Protein AF-A0A2V2VLR6-F1 (afdb_monomer_lite)

Structure (mmCIF, N/CA/C/O backbone):
data_AF-A0A2V2VLR6-F1
#
_entry.id   AF-A0A2V2VLR6-F1
#
loop_
_atom_site.group_PDB
_atom_site.id
_atom_site.type_symbol
_atom_site.label_atom_id
_atom_site.label_alt_id
_atom_site.label_comp_id
_atom_site.label_asym_id
_atom_site.label_entity_id
_atom_site.label_seq_id
_atom_site.pdbx_PDB_ins_code
_atom_site.Cartn_x
_atom_site.Cartn_y
_atom_site.Cartn_z
_atom_site.occupancy
_atom_site.B_iso_or_equiv
_atom_site.auth_seq_id
_atom_site.auth_comp_id
_atom_site.auth_asym_id
_atom_site.auth_atom_id
_atom_site.pdbx_PDB_model_num
ATOM 1 N N . MET A 1 1 ? 25.496 27.650 4.490 1.00 34.59 1 MET A N 1
ATOM 2 C CA . MET A 1 1 ? 25.197 27.179 3.120 1.00 34.59 1 MET A CA 1
ATOM 3 C C . MET A 1 1 ? 23.784 26.604 3.130 1.00 34.59 1 MET A C 1
ATOM 5 O O . MET A 1 1 ? 23.579 25.501 3.621 1.00 34.59 1 MET A O 1
ATOM 9 N N . PHE A 1 2 ? 22.798 27.412 2.736 1.00 25.58 2 PHE A N 1
ATOM 10 C CA . PHE A 1 2 ? 21.379 27.045 2.751 1.00 25.58 2 PHE A CA 1
ATOM 11 C C . PHE A 1 2 ? 21.096 26.052 1.616 1.00 25.58 2 PHE A C 1
ATOM 13 O O . PHE A 1 2 ? 21.298 26.373 0.448 1.00 25.58 2 PHE A O 1
ATOM 20 N N . LYS A 1 3 ? 20.668 24.831 1.959 1.00 31.78 3 LYS A N 1
ATOM 21 C CA . LYS A 1 3 ? 20.167 23.852 0.987 1.00 31.78 3 LYS A CA 1
ATOM 22 C C . LYS A 1 3 ? 18.714 24.191 0.677 1.00 31.78 3 LYS A C 1
ATOM 24 O O . LYS A 1 3 ? 17.838 23.946 1.502 1.00 31.78 3 LYS A O 1
ATOM 29 N N . PHE A 1 4 ? 18.479 24.752 -0.503 1.00 29.34 4 PHE A N 1
ATOM 30 C CA . PHE A 1 4 ? 17.148 24.850 -1.086 1.00 29.34 4 PHE A CA 1
ATOM 31 C C . PHE A 1 4 ? 16.647 23.431 -1.381 1.00 29.34 4 PHE A C 1
ATOM 33 O O . PHE A 1 4 ? 17.094 22.790 -2.327 1.00 29.34 4 PHE A O 1
ATOM 40 N N . TYR A 1 5 ? 15.746 22.917 -0.545 1.00 41.84 5 TYR A N 1
ATOM 41 C CA . TYR A 1 5 ? 14.914 21.770 -0.899 1.00 41.84 5 TYR A CA 1
ATOM 42 C C . TYR A 1 5 ? 13.759 22.311 -1.733 1.00 41.84 5 TYR A C 1
ATOM 44 O O . TYR A 1 5 ? 12.678 22.579 -1.212 1.00 41.84 5 TYR A O 1
ATOM 52 N N . MET A 1 6 ? 14.019 22.566 -3.014 1.00 42.88 6 MET A N 1
ATOM 53 C CA . MET A 1 6 ? 12.936 22.878 -3.928 1.00 42.88 6 MET A CA 1
ATOM 54 C C . MET A 1 6 ? 12.054 21.642 -4.082 1.00 42.88 6 MET A C 1
ATOM 56 O O . MET A 1 6 ? 12.530 20.535 -4.331 1.00 42.88 6 MET A O 1
ATOM 60 N N . VAL A 1 7 ? 10.754 21.852 -3.886 1.00 48.16 7 VAL A N 1
ATOM 61 C CA . VAL A 1 7 ? 9.697 20.989 -4.403 1.00 48.16 7 VAL A CA 1
ATOM 62 C C . VAL A 1 7 ? 9.824 21.067 -5.919 1.00 48.16 7 VAL A C 1
ATOM 64 O O . VAL A 1 7 ? 9.238 21.935 -6.556 1.00 48.16 7 VAL A O 1
ATOM 67 N N . GLU A 1 8 ? 10.701 20.249 -6.488 1.00 49.75 8 GLU A N 1
ATOM 68 C CA . GLU A 1 8 ? 10.819 20.165 -7.932 1.00 49.75 8 GLU A CA 1
ATOM 69 C C . GLU A 1 8 ? 9.618 19.366 -8.425 1.00 49.75 8 GLU A C 1
ATOM 71 O O . GLU A 1 8 ? 9.512 18.152 -8.225 1.00 49.75 8 GLU A O 1
ATOM 76 N N . ASP A 1 9 ? 8.667 20.092 -9.000 1.00 52.16 9 ASP A N 1
ATOM 77 C CA . ASP A 1 9 ? 7.636 19.515 -9.840 1.00 52.16 9 ASP A CA 1
ATOM 78 C C . ASP A 1 9 ? 8.295 18.637 -10.926 1.00 52.16 9 ASP A C 1
ATOM 80 O O . ASP A 1 9 ? 9.388 18.901 -11.433 1.00 52.16 9 ASP A O 1
ATOM 84 N N . GLU A 1 10 ? 7.629 17.536 -11.242 1.00 50.06 10 GLU A N 1
ATOM 85 C CA . GLU A 1 10 ? 8.088 16.509 -12.167 1.00 50.06 10 GLU A CA 1
ATOM 86 C C . GLU A 1 10 ? 8.334 17.057 -13.581 1.00 50.06 10 GLU A C 1
ATOM 88 O O . GLU A 1 10 ? 9.278 16.624 -14.249 1.00 50.06 10 GLU A O 1
ATOM 93 N N . ALA A 1 11 ? 7.543 18.044 -14.016 1.00 53.94 11 ALA A N 1
ATOM 94 C CA . ALA A 1 11 ? 7.763 18.737 -15.283 1.00 53.94 11 ALA A CA 1
ATOM 95 C C . ALA A 1 11 ? 9.003 19.646 -15.224 1.00 53.94 11 ALA A C 1
ATOM 97 O O . ALA A 1 11 ? 9.797 19.680 -16.167 1.00 53.94 11 ALA A O 1
ATOM 98 N N . SER A 1 12 ? 9.229 20.308 -14.089 1.00 53.47 12 SER A N 1
ATOM 99 C CA . SER A 1 12 ? 10.412 21.141 -13.848 1.00 53.47 12 SER A CA 1
ATOM 100 C C . SER A 1 12 ? 11.715 20.333 -13.910 1.00 53.4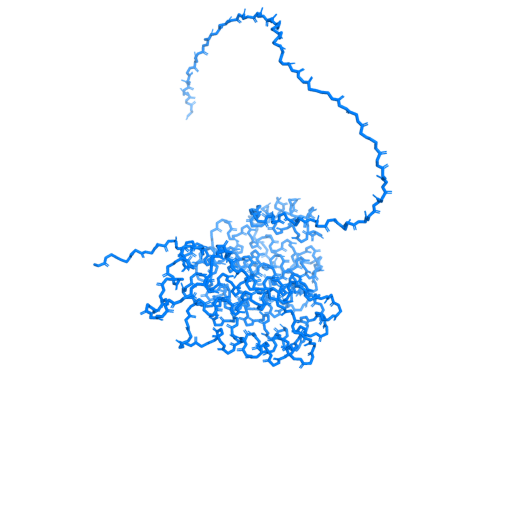7 12 SER A C 1
ATOM 102 O O . SER A 1 12 ? 12.659 20.760 -14.575 1.00 53.47 12 SER A O 1
ATOM 104 N N . LEU A 1 13 ? 11.754 19.126 -13.334 1.00 55.50 13 LEU A N 1
ATOM 105 C CA . LEU A 1 13 ? 12.898 18.207 -13.452 1.00 55.50 13 LEU A CA 1
ATOM 106 C C . LEU A 1 13 ? 13.188 17.803 -14.905 1.00 55.50 13 LEU A C 1
ATOM 108 O O . LEU A 1 13 ? 14.340 17.819 -15.337 1.00 55.50 13 LEU A O 1
ATOM 112 N N . LEU A 1 14 ? 12.153 17.472 -15.679 1.00 56.44 14 LEU A N 1
ATOM 113 C CA . LEU A 1 14 ? 12.315 17.129 -17.096 1.00 56.44 14 LEU A CA 1
ATOM 114 C C . LEU A 1 14 ? 12.812 18.325 -17.920 1.00 56.44 14 LEU A C 1
ATOM 116 O O . LEU A 1 14 ? 13.658 18.149 -18.795 1.00 56.44 14 LEU A O 1
ATOM 120 N N . SER A 1 15 ? 12.358 19.540 -17.604 1.00 56.84 15 SER A N 1
ATOM 121 C CA . SER A 1 15 ? 12.825 20.762 -18.270 1.00 56.84 15 SER A CA 1
ATOM 122 C C . SER A 1 15 ? 14.296 21.093 -17.966 1.00 56.84 15 SER A C 1
ATOM 124 O O . SER A 1 15 ? 15.018 21.559 -18.846 1.00 56.84 15 SER A O 1
ATOM 126 N N . LEU A 1 16 ? 14.762 20.796 -16.746 1.00 51.12 16 LEU A N 1
ATOM 127 C CA . LEU A 1 16 ? 16.125 21.076 -16.280 1.00 51.12 16 LEU A CA 1
ATOM 128 C C . LEU A 1 16 ? 17.170 20.143 -16.902 1.00 51.12 16 LEU A C 1
ATOM 130 O O . LEU A 1 16 ? 18.275 20.578 -17.221 1.00 51.12 16 LEU A O 1
ATOM 134 N N . PHE A 1 17 ? 16.819 18.873 -17.115 1.00 58.84 17 PHE A N 1
ATOM 135 C CA . PHE A 1 17 ? 17.712 17.881 -17.724 1.00 58.84 17 PHE A CA 1
ATOM 136 C C . PHE A 1 17 ? 17.525 17.730 -19.243 1.00 58.84 17 PHE A C 1
ATOM 138 O O . PHE A 1 17 ? 18.400 17.189 -19.913 1.00 58.84 17 PHE A O 1
ATOM 145 N N . GLY A 1 18 ? 16.438 18.262 -19.811 1.00 48.56 18 GLY A N 1
ATOM 146 C CA . GLY A 1 18 ? 16.141 18.212 -21.247 1.00 48.56 18 GLY A CA 1
ATOM 147 C C . GLY A 1 18 ? 16.959 19.159 -22.137 1.00 48.56 18 GLY A C 1
ATOM 148 O O . GLY A 1 18 ? 16.734 19.181 -23.344 1.00 48.56 18 GLY A O 1
ATOM 149 N N . ARG A 1 19 ? 17.899 19.947 -21.590 1.00 45.88 19 ARG A N 1
ATOM 150 C CA . ARG A 1 19 ? 18.651 20.970 -22.353 1.00 45.88 19 ARG A CA 1
ATOM 151 C C . ARG A 1 19 ? 20.172 20.784 -22.392 1.00 45.88 19 ARG A C 1
ATOM 153 O O . ARG A 1 19 ? 20.897 21.728 -22.684 1.00 45.88 19 ARG A O 1
ATOM 160 N N . GLY A 1 20 ? 20.655 19.572 -22.123 1.00 40.50 20 GLY A N 1
ATOM 161 C CA . GLY A 1 20 ? 22.081 19.227 -22.137 1.00 40.50 20 GLY A CA 1
ATOM 162 C C . GLY A 1 20 ? 22.534 18.393 -23.338 1.00 40.50 20 GLY A C 1
ATOM 163 O O . GLY A 1 20 ? 23.454 17.597 -23.186 1.00 40.50 20 GLY A O 1
ATOM 164 N N . ALA A 1 21 ? 21.893 18.507 -24.506 1.00 39.72 21 ALA A N 1
ATOM 165 C CA . ALA A 1 21 ? 22.396 17.880 -25.728 1.00 39.72 21 ALA A CA 1
ATOM 166 C C . ALA A 1 21 ? 23.331 18.857 -26.455 1.00 39.72 21 ALA A C 1
ATOM 168 O O . ALA A 1 21 ? 22.891 19.851 -27.024 1.00 39.72 21 ALA A O 1
ATOM 169 N N . SER A 1 22 ? 24.625 18.551 -26.354 1.00 34.50 22 SER A N 1
ATOM 170 C CA . SER A 1 22 ? 25.766 19.075 -27.107 1.00 34.50 22 SER A CA 1
ATOM 171 C C . SER A 1 22 ? 25.408 19.827 -28.398 1.00 34.50 22 SER A C 1
ATOM 173 O O . SER A 1 22 ? 24.946 19.230 -29.370 1.00 34.50 22 SER A O 1
ATOM 175 N N . GLU A 1 23 ? 25.721 21.124 -28.438 1.00 36.47 23 GLU A N 1
ATOM 176 C CA . GLU A 1 23 ? 25.833 21.889 -29.679 1.00 36.47 23 GLU A CA 1
ATOM 177 C C . GLU A 1 23 ? 26.986 21.327 -30.521 1.00 36.47 23 GLU A C 1
ATOM 179 O O . GLU A 1 23 ? 28.148 21.667 -30.318 1.00 36.47 23 GLU A O 1
ATOM 184 N N . ALA A 1 24 ? 26.672 20.457 -31.476 1.00 35.44 24 ALA A N 1
ATOM 185 C CA . ALA A 1 24 ? 27.429 20.339 -32.716 1.00 35.44 24 ALA A CA 1
ATOM 186 C C . ALA A 1 24 ? 26.582 19.628 -33.776 1.00 35.44 24 ALA A C 1
ATOM 188 O O . ALA A 1 24 ? 26.104 18.520 -33.565 1.00 35.44 24 ALA A O 1
ATOM 189 N N . SER A 1 25 ? 26.492 20.267 -34.944 1.00 31.25 25 SER A N 1
ATOM 190 C CA . SER A 1 25 ? 25.870 19.796 -36.187 1.00 31.25 25 SER A CA 1
ATOM 191 C C . SER A 1 25 ? 24.352 19.986 -36.325 1.00 31.25 25 SER A C 1
ATOM 193 O O . SER A 1 25 ? 23.561 19.046 -36.289 1.00 31.25 25 SER A O 1
ATOM 195 N N . LEU A 1 26 ? 23.980 21.235 -36.637 1.00 38.47 26 LEU A N 1
ATOM 196 C CA . LEU A 1 26 ? 22.767 21.585 -37.378 1.00 38.47 26 LEU A CA 1
ATOM 197 C C . LEU A 1 26 ? 22.616 20.730 -38.650 1.00 38.47 26 LEU A C 1
ATOM 199 O O . LEU A 1 26 ? 23.541 20.697 -39.463 1.00 38.47 26 LEU A O 1
ATOM 203 N N . ARG A 1 27 ? 21.402 20.216 -38.899 1.00 33.06 27 ARG A N 1
ATOM 204 C CA . ARG A 1 27 ? 20.614 20.543 -40.108 1.00 33.06 27 ARG A CA 1
ATOM 205 C C . ARG A 1 27 ? 19.186 19.968 -40.061 1.00 33.06 27 ARG A C 1
ATOM 207 O O . ARG A 1 27 ? 18.991 18.763 -40.088 1.00 33.06 27 ARG A O 1
ATOM 214 N N . THR A 1 28 ? 18.229 20.905 -40.049 1.00 32.50 28 THR A N 1
ATOM 215 C CA . THR A 1 28 ? 16.877 20.874 -40.655 1.00 32.50 28 THR A CA 1
ATOM 216 C C . THR A 1 28 ? 15.926 19.715 -40.334 1.00 32.50 28 THR A C 1
ATOM 218 O O . THR A 1 28 ? 16.010 18.661 -40.948 1.00 32.50 28 THR A O 1
ATOM 221 N N . SER A 1 29 ? 14.892 19.983 -39.529 1.00 29.30 29 SER A N 1
ATOM 222 C CA . SER A 1 29 ? 13.519 20.169 -40.038 1.00 29.30 29 SER A CA 1
ATOM 223 C C . SER A 1 29 ? 12.580 20.579 -38.900 1.00 29.30 29 SER A C 1
ATOM 225 O O . SER A 1 29 ? 12.682 20.094 -37.779 1.00 29.30 29 SER A O 1
ATOM 227 N N . GLU A 1 30 ? 11.691 21.507 -39.225 1.00 32.66 30 GLU A N 1
ATOM 228 C CA . GLU A 1 30 ? 10.663 22.117 -38.390 1.00 32.66 30 GLU A CA 1
ATOM 229 C C . GLU A 1 30 ? 9.679 21.094 -37.805 1.00 32.66 30 GLU A C 1
ATOM 231 O O . GLU A 1 30 ? 9.339 20.104 -38.452 1.00 32.66 30 GLU A O 1
ATOM 236 N N . GLY A 1 31 ? 9.170 21.382 -36.604 1.00 28.05 31 GLY A N 1
ATOM 237 C CA . GLY A 1 31 ? 8.037 20.667 -36.018 1.00 28.05 31 GLY A CA 1
ATOM 238 C C . GLY A 1 31 ? 8.207 20.421 -34.527 1.00 28.05 31 GLY A C 1
ATOM 239 O O . GLY A 1 31 ? 8.669 19.364 -34.110 1.00 28.05 31 GLY A O 1
ATOM 240 N N . GLY A 1 32 ? 7.809 21.399 -33.710 1.00 35.12 32 GLY A N 1
ATOM 241 C CA . GLY A 1 32 ? 7.637 21.206 -32.276 1.00 35.12 32 GLY A CA 1
ATOM 242 C C . GLY A 1 32 ? 6.559 20.160 -32.008 1.00 35.12 32 GLY A C 1
ATOM 243 O O . GLY A 1 32 ? 5.371 20.452 -32.077 1.00 35.12 32 GLY A O 1
ATOM 244 N N . ILE A 1 33 ? 6.988 18.945 -31.686 1.00 31.06 33 ILE A N 1
ATOM 245 C CA . ILE A 1 33 ? 6.168 17.916 -31.060 1.00 31.06 33 ILE A CA 1
ATOM 246 C C . ILE A 1 33 ? 7.037 17.372 -29.934 1.00 31.06 33 ILE A C 1
ATOM 248 O O . ILE A 1 33 ? 8.078 16.765 -30.181 1.00 31.06 33 ILE A O 1
ATOM 252 N N . SER A 1 34 ? 6.645 17.637 -28.688 1.00 34.75 34 SER A N 1
ATOM 253 C CA . SER A 1 34 ? 7.169 16.903 -27.539 1.00 34.75 34 SER A CA 1
ATOM 254 C C . SER A 1 34 ? 6.822 15.436 -27.768 1.00 34.75 34 SER A C 1
ATOM 256 O O . SER A 1 34 ? 5.693 15.021 -27.516 1.00 34.75 34 SER A O 1
ATOM 258 N N . ALA A 1 35 ? 7.759 14.677 -28.329 1.00 38.91 35 ALA A N 1
ATOM 259 C CA . ALA A 1 35 ? 7.603 13.260 -28.570 1.00 38.91 35 ALA A CA 1
ATOM 260 C C . ALA A 1 35 ? 7.538 12.547 -27.214 1.00 38.91 35 ALA A C 1
ATOM 262 O O . ALA A 1 35 ? 8.553 12.135 -26.654 1.00 38.91 35 ALA A O 1
ATOM 263 N N . GLU A 1 36 ? 6.330 12.365 -26.682 1.00 42.72 36 GLU A N 1
ATOM 264 C CA . GLU A 1 36 ? 6.049 11.124 -25.977 1.00 42.72 36 GLU A CA 1
ATOM 265 C C . GLU A 1 36 ? 6.342 10.008 -26.974 1.00 42.72 36 GLU A C 1
ATOM 267 O O . GLU A 1 36 ? 5.528 9.709 -27.844 1.00 42.72 36 GLU A O 1
ATOM 272 N N . ALA A 1 37 ? 7.553 9.450 -26.900 1.00 50.34 37 ALA A N 1
ATOM 273 C CA . ALA A 1 37 ? 7.899 8.242 -27.621 1.00 50.34 37 ALA A CA 1
ATOM 274 C C . ALA A 1 37 ? 6.750 7.250 -27.415 1.00 50.34 37 ALA A C 1
ATOM 276 O O . ALA A 1 37 ? 6.368 6.971 -26.273 1.00 50.34 37 ALA A O 1
ATOM 277 N N . THR A 1 38 ? 6.153 6.791 -28.510 1.00 58.88 38 THR A N 1
ATOM 278 C CA . THR A 1 38 ? 5.075 5.809 -28.503 1.00 58.88 38 THR A CA 1
ATOM 279 C C . THR A 1 38 ? 5.590 4.551 -27.813 1.00 58.88 38 THR A C 1
ATOM 281 O O . THR A 1 38 ? 6.321 3.746 -28.388 1.00 58.88 38 THR A O 1
ATOM 284 N N . VAL A 1 39 ? 5.268 4.413 -26.524 1.00 78.62 39 VAL A N 1
ATOM 285 C CA . VAL A 1 39 ? 5.685 3.266 -25.719 1.00 78.62 39 VAL A CA 1
ATOM 286 C C . VAL A 1 39 ? 4.941 2.055 -26.258 1.00 78.62 39 VAL A C 1
ATOM 288 O O . VAL A 1 39 ? 3.737 1.917 -26.064 1.00 78.62 39 VAL A O 1
ATOM 291 N N . THR A 1 40 ? 5.664 1.202 -26.974 1.00 85.44 40 THR A N 1
ATOM 292 C CA . THR A 1 40 ? 5.118 -0.025 -27.555 1.00 85.44 40 THR A CA 1
ATOM 293 C C . THR A 1 40 ? 5.281 -1.149 -26.540 1.00 85.44 40 THR A C 1
ATOM 295 O O . THR A 1 40 ? 6.335 -1.257 -25.909 1.00 85.44 40 THR A O 1
ATOM 298 N N . LEU A 1 41 ? 4.231 -1.944 -26.330 1.00 89.06 41 LEU A N 1
ATOM 299 C CA . LEU A 1 41 ? 4.289 -3.129 -25.478 1.00 89.06 41 LEU A CA 1
ATOM 300 C C . LEU A 1 41 ? 5.032 -4.245 -26.241 1.00 89.06 41 LEU A C 1
ATOM 302 O O . LEU A 1 41 ? 4.605 -4.563 -27.353 1.00 89.06 41 LEU A O 1
ATOM 306 N N . PRO A 1 42 ? 6.118 -4.822 -25.693 1.00 88.88 42 PRO A N 1
ATOM 307 C CA . PRO A 1 42 ? 6.786 -5.969 -26.301 1.00 88.88 42 PRO A CA 1
ATOM 308 C C . PRO A 1 42 ? 5.843 -7.169 -26.391 1.00 88.88 42 PRO A C 1
ATOM 310 O O . PRO A 1 42 ? 4.921 -7.295 -25.583 1.00 88.88 42 PRO A O 1
ATOM 313 N N . CYS A 1 43 ? 6.099 -8.077 -27.331 1.00 89.12 43 CYS A N 1
ATOM 314 C CA . CYS A 1 43 ? 5.435 -9.377 -27.319 1.00 89.12 43 CYS A CA 1
ATOM 315 C C . CYS A 1 43 ? 5.881 -10.203 -26.098 1.00 89.12 43 CYS A C 1
ATOM 317 O O . CYS A 1 43 ? 6.938 -9.955 -25.512 1.00 89.12 43 CYS A O 1
ATOM 319 N N . ASP A 1 44 ? 5.091 -11.209 -25.725 1.00 85.62 44 ASP A N 1
ATOM 320 C CA . ASP A 1 44 ? 5.327 -12.033 -24.533 1.00 85.62 44 ASP A CA 1
ATOM 321 C C . ASP A 1 44 ? 6.722 -12.684 -24.495 1.00 85.62 44 ASP A C 1
ATOM 323 O O . ASP A 1 44 ? 7.324 -12.793 -23.426 1.00 85.62 44 ASP A O 1
ATOM 327 N N . GLU A 1 45 ? 7.266 -13.068 -25.653 1.00 87.56 45 GLU A N 1
ATOM 328 C CA . GLU A 1 45 ? 8.595 -13.687 -25.772 1.00 87.56 45 GLU A CA 1
ATOM 329 C C . GLU A 1 45 ? 9.737 -12.710 -25.437 1.00 87.56 45 GLU A C 1
ATOM 331 O O . GLU A 1 45 ? 10.757 -13.097 -24.860 1.00 87.56 45 GLU A O 1
ATOM 336 N N . GLU A 1 46 ? 9.565 -11.427 -25.760 1.00 90.75 46 GLU A N 1
ATOM 337 C CA . GLU A 1 46 ? 10.565 -10.373 -25.548 1.00 90.75 46 GLU A CA 1
ATOM 338 C C . GLU A 1 46 ? 10.388 -9.653 -24.207 1.00 90.75 46 GLU A C 1
ATOM 340 O O . GLU A 1 46 ? 11.351 -9.105 -23.654 1.00 90.75 46 GLU A O 1
ATOM 345 N N . LEU A 1 47 ? 9.171 -9.685 -23.659 1.00 92.12 47 LEU A N 1
ATOM 346 C CA . LEU A 1 47 ? 8.766 -8.955 -22.463 1.00 92.12 47 LEU A CA 1
ATOM 347 C C . LEU A 1 47 ? 9.713 -9.195 -21.286 1.00 92.12 47 LEU A C 1
ATOM 349 O O . LEU A 1 47 ? 10.124 -8.247 -20.619 1.00 92.12 47 LEU A O 1
ATOM 353 N N . GLU A 1 48 ? 10.094 -10.445 -21.024 1.00 91.81 48 GLU A N 1
ATOM 354 C CA . GLU A 1 48 ? 10.963 -10.763 -19.889 1.00 91.81 48 GLU A CA 1
ATOM 355 C C . GLU A 1 48 ? 12.352 -10.121 -20.027 1.00 91.81 48 GLU A C 1
ATOM 357 O O . GLU A 1 48 ? 12.880 -9.535 -19.073 1.00 91.81 48 GLU A O 1
ATOM 362 N N . ASN A 1 49 ? 12.945 -10.211 -21.217 1.00 93.38 49 ASN A N 1
ATOM 363 C CA . ASN A 1 49 ? 14.272 -9.666 -21.485 1.00 93.38 49 ASN A CA 1
ATOM 364 C C . ASN A 1 49 ? 14.265 -8.139 -21.410 1.00 93.38 49 ASN A C 1
ATOM 366 O O . ASN A 1 49 ? 15.164 -7.549 -20.798 1.00 93.38 49 ASN A O 1
ATOM 370 N N . GLU A 1 50 ? 13.220 -7.511 -21.942 1.00 95.44 50 GLU A N 1
ATOM 371 C CA . GLU A 1 50 ? 13.046 -6.065 -21.891 1.00 95.44 50 GLU A CA 1
ATOM 372 C C . GLU A 1 50 ? 12.776 -5.557 -20.473 1.00 95.44 50 GLU A C 1
ATOM 374 O O . GLU A 1 50 ? 13.403 -4.592 -20.028 1.00 95.44 50 GLU A O 1
ATOM 379 N N . VAL A 1 51 ? 11.946 -6.253 -19.696 1.00 94.75 51 VAL A N 1
ATOM 380 C CA . VAL A 1 51 ? 11.734 -5.942 -18.275 1.00 94.75 51 VAL A CA 1
ATOM 381 C C . VAL A 1 51 ? 13.046 -6.045 -17.498 1.00 94.75 51 VAL A C 1
ATOM 383 O O . VAL A 1 51 ? 13.363 -5.154 -16.707 1.00 94.75 51 VAL A O 1
ATOM 386 N N . ARG A 1 52 ? 13.865 -7.072 -17.753 1.00 95.19 52 ARG A N 1
ATOM 387 C CA . ARG A 1 52 ? 15.189 -7.218 -17.124 1.00 95.19 52 ARG A CA 1
ATOM 388 C C . ARG A 1 52 ? 16.158 -6.115 -17.552 1.00 95.19 52 ARG A C 1
ATOM 390 O O . ARG A 1 52 ? 16.996 -5.683 -16.758 1.00 95.19 52 ARG A O 1
ATOM 397 N N . ARG A 1 53 ? 16.087 -5.653 -18.801 1.00 96.25 53 ARG A N 1
ATOM 398 C CA . ARG A 1 53 ? 16.879 -4.517 -19.293 1.00 96.25 53 ARG A CA 1
ATOM 399 C C . ARG A 1 53 ? 16.477 -3.225 -18.582 1.00 96.25 53 ARG A C 1
ATOM 401 O O . ARG A 1 53 ? 17.349 -2.565 -18.021 1.00 96.25 53 ARG A O 1
ATOM 408 N N . LEU A 1 54 ? 15.185 -2.910 -18.517 1.00 95.75 54 LEU A N 1
ATOM 409 C CA . LEU A 1 54 ? 14.686 -1.724 -17.814 1.00 95.75 54 LEU A CA 1
ATOM 410 C C . LEU A 1 54 ? 14.978 -1.782 -16.311 1.00 95.75 54 LEU A C 1
ATOM 412 O O . LEU A 1 54 ? 15.400 -0.783 -15.733 1.00 95.75 54 LEU A O 1
ATOM 416 N N . ALA A 1 55 ? 14.853 -2.952 -15.679 1.00 95.12 55 ALA A N 1
ATOM 417 C CA . ALA A 1 55 ? 15.193 -3.138 -14.269 1.00 95.12 55 ALA A CA 1
ATOM 418 C C . ALA A 1 55 ? 16.657 -2.779 -13.963 1.00 95.12 55 ALA A C 1
ATOM 420 O O . ALA A 1 55 ? 16.931 -2.187 -12.916 1.00 95.12 55 ALA A O 1
ATOM 421 N N . ARG A 1 56 ? 17.585 -3.107 -14.877 1.00 95.00 56 ARG A N 1
ATOM 422 C CA . ARG A 1 56 ? 19.007 -2.743 -14.771 1.00 95.00 56 ARG A CA 1
ATOM 423 C C . ARG A 1 56 ? 19.222 -1.239 -14.901 1.00 95.00 56 ARG A C 1
ATOM 425 O O . ARG A 1 56 ? 19.953 -0.685 -14.087 1.00 95.00 56 ARG A O 1
ATOM 432 N N . VAL A 1 57 ? 18.553 -0.582 -15.853 1.00 94.19 57 VAL A N 1
ATOM 433 C CA . VAL A 1 57 ? 18.603 0.886 -16.000 1.00 94.19 57 VAL A CA 1
ATOM 434 C C . VAL A 1 57 ? 18.120 1.550 -14.713 1.00 94.19 57 VAL A C 1
ATOM 436 O O . VAL A 1 57 ? 18.854 2.316 -14.100 1.00 94.19 57 VAL A O 1
ATOM 439 N N . CYS A 1 58 ? 16.933 1.180 -14.232 1.00 93.00 58 CYS A N 1
ATOM 440 C CA . CYS A 1 58 ? 16.342 1.721 -13.009 1.00 93.00 58 CYS A CA 1
ATOM 441 C C . CYS A 1 58 ? 17.234 1.544 -11.766 1.00 93.00 58 CYS A C 1
ATOM 443 O O . CYS A 1 58 ? 17.260 2.428 -10.910 1.00 93.00 58 CYS A O 1
ATOM 445 N N . ALA A 1 59 ? 17.955 0.424 -11.649 1.00 90.75 59 ALA A N 1
ATOM 446 C CA . ALA A 1 59 ? 18.840 0.137 -10.517 1.00 90.75 59 ALA A CA 1
ATOM 447 C C . ALA A 1 59 ? 20.245 0.752 -10.648 1.00 90.75 59 ALA A C 1
ATOM 449 O O . ALA A 1 59 ? 20.996 0.757 -9.672 1.00 90.75 59 ALA A O 1
ATOM 450 N N . SER A 1 60 ? 20.618 1.236 -11.833 1.00 90.12 60 SER A N 1
ATOM 451 C CA . SER A 1 60 ? 21.964 1.734 -12.087 1.00 90.12 60 SER A CA 1
ATOM 452 C C . SER A 1 60 ? 22.238 3.048 -11.359 1.00 90.12 60 SER A C 1
ATOM 454 O O . SER A 1 60 ? 21.409 3.959 -11.326 1.00 90.12 60 SER A O 1
ATOM 456 N N . THR A 1 61 ? 23.439 3.158 -10.796 1.00 85.62 61 THR A N 1
ATOM 457 C CA . T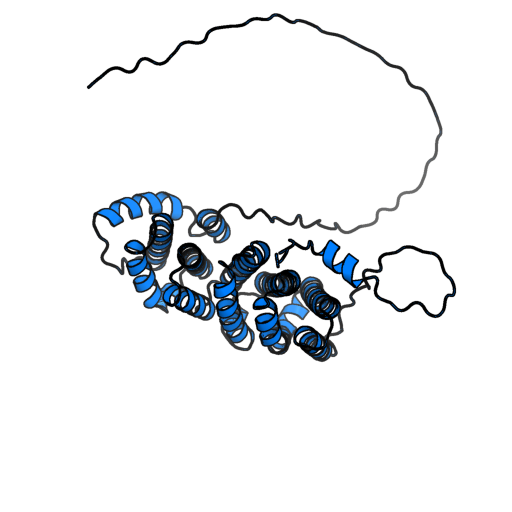HR A 1 61 ? 23.957 4.394 -10.196 1.00 85.62 61 THR A CA 1
ATOM 458 C C . THR A 1 61 ? 24.684 5.282 -11.205 1.00 85.62 61 THR A C 1
ATOM 460 O O . THR A 1 61 ? 24.962 6.437 -10.884 1.00 85.62 61 THR A O 1
ATOM 463 N N . THR A 1 62 ? 24.993 4.762 -12.398 1.00 88.31 62 THR A N 1
ATOM 464 C CA . THR A 1 62 ? 25.692 5.491 -13.469 1.00 88.31 62 THR A CA 1
ATOM 465 C C . THR A 1 62 ? 24.736 6.114 -14.479 1.00 88.31 62 THR A C 1
ATOM 467 O O . THR A 1 62 ? 25.101 7.083 -15.135 1.00 88.31 62 THR A O 1
ATOM 470 N N . GLU A 1 63 ? 23.525 5.569 -14.603 1.00 90.44 63 GLU A N 1
ATOM 471 C CA . GLU A 1 63 ? 22.483 6.108 -15.480 1.00 90.44 63 GLU A CA 1
ATOM 472 C C . GLU A 1 63 ? 21.926 7.427 -14.936 1.00 90.44 63 GLU A C 1
ATOM 474 O O . GLU A 1 63 ? 21.860 7.653 -13.718 1.00 90.44 63 GLU A O 1
ATOM 479 N N . SER A 1 64 ? 21.482 8.302 -15.840 1.00 91.38 64 SER A N 1
ATOM 480 C CA . SER A 1 64 ? 20.895 9.578 -15.441 1.00 91.38 64 SER A CA 1
ATOM 481 C C . SER A 1 64 ? 19.560 9.373 -14.714 1.00 91.38 64 SER A C 1
ATOM 483 O O . SER A 1 64 ? 18.847 8.387 -14.908 1.00 91.38 64 SER A O 1
ATOM 485 N N . VAL A 1 65 ? 19.169 10.333 -13.870 1.00 89.50 65 VAL A N 1
ATOM 486 C CA . VAL A 1 65 ? 17.854 10.288 -13.201 1.00 89.50 65 VAL A CA 1
ATOM 487 C C . VAL A 1 65 ? 16.715 10.278 -14.224 1.00 89.50 65 VAL A C 1
ATOM 489 O O . VAL A 1 65 ? 15.714 9.600 -14.002 1.00 89.50 65 VAL A O 1
ATOM 492 N N . ALA A 1 66 ? 16.876 10.991 -15.342 1.00 90.62 66 ALA A N 1
ATOM 493 C CA . ALA A 1 66 ? 15.886 11.044 -16.410 1.00 90.62 66 ALA A CA 1
ATOM 494 C C . ALA A 1 66 ? 15.687 9.669 -17.067 1.00 90.62 66 ALA A C 1
ATOM 496 O O . ALA A 1 66 ? 14.545 9.243 -17.234 1.00 90.62 66 ALA A O 1
ATOM 497 N N . ASP A 1 67 ? 16.769 8.937 -17.341 1.00 92.00 67 ASP A N 1
ATOM 498 C CA . ASP A 1 67 ? 16.704 7.601 -17.951 1.00 92.00 67 ASP A CA 1
ATOM 499 C C . ASP A 1 67 ? 16.063 6.585 -17.007 1.00 92.00 67 ASP A C 1
ATOM 501 O O . ASP A 1 67 ? 15.194 5.805 -17.402 1.00 92.00 67 ASP A O 1
ATOM 505 N N . ARG A 1 68 ? 16.416 6.651 -15.721 1.00 94.00 68 ARG A N 1
ATOM 506 C CA . ARG A 1 68 ? 15.823 5.810 -14.673 1.00 94.00 68 ARG A CA 1
ATOM 507 C C . ARG A 1 68 ? 14.325 6.069 -14.517 1.00 94.00 68 ARG A C 1
ATOM 509 O O . ARG A 1 68 ? 13.542 5.125 -14.421 1.00 94.00 68 ARG A O 1
ATOM 516 N N . LEU A 1 69 ? 13.910 7.337 -14.525 1.00 93.38 69 LEU A N 1
ATOM 517 C CA . LEU A 1 69 ? 12.496 7.720 -14.498 1.00 93.38 69 LEU A CA 1
ATOM 518 C C . LEU A 1 69 ? 11.758 7.261 -15.753 1.00 93.38 69 LEU A C 1
ATOM 520 O O . LEU A 1 69 ? 10.657 6.724 -15.647 1.00 93.38 69 LEU A O 1
ATOM 524 N N . SER A 1 70 ? 12.364 7.447 -16.925 1.00 94.06 70 SER A N 1
ATOM 525 C CA . SER A 1 70 ? 11.814 6.991 -18.200 1.00 94.06 70 SER A CA 1
ATOM 526 C C . SER A 1 70 ? 11.582 5.480 -18.181 1.00 94.06 70 SER A C 1
ATOM 528 O O . SER A 1 70 ? 10.473 5.024 -18.454 1.00 94.06 70 SER A O 1
ATOM 530 N N . ALA A 1 71 ? 12.564 4.700 -17.724 1.00 95.31 71 ALA A N 1
ATOM 531 C CA . ALA A 1 71 ? 12.445 3.253 -17.593 1.00 95.31 71 ALA A CA 1
ATOM 532 C C . ALA A 1 71 ? 11.322 2.830 -16.625 1.00 95.31 71 ALA A C 1
ATOM 534 O O . ALA A 1 71 ? 10.527 1.950 -16.961 1.00 95.31 71 ALA A O 1
ATOM 535 N N . LEU A 1 72 ? 11.178 3.484 -15.465 1.00 96.12 72 LEU A N 1
ATOM 536 C CA . LEU A 1 72 ? 10.061 3.214 -14.548 1.00 96.12 72 LEU A CA 1
ATOM 537 C C . LEU A 1 72 ? 8.695 3.588 -15.152 1.00 96.12 72 LEU A C 1
ATOM 539 O O . LEU A 1 72 ? 7.708 2.892 -14.910 1.00 96.12 72 LEU A O 1
ATOM 543 N N . ARG A 1 73 ? 8.610 4.670 -15.936 1.00 95.38 73 ARG A N 1
ATOM 544 C CA . ARG A 1 73 ? 7.379 5.060 -16.647 1.00 95.38 73 ARG A CA 1
ATOM 545 C C . ARG A 1 73 ? 7.016 4.066 -17.741 1.00 95.38 73 ARG A C 1
ATOM 547 O O . ARG A 1 73 ? 5.840 3.745 -17.874 1.00 95.38 73 ARG A O 1
ATOM 554 N N . VAL A 1 74 ? 7.999 3.556 -18.481 1.00 96.19 74 VAL A N 1
ATOM 555 C CA . VAL A 1 74 ? 7.789 2.500 -19.481 1.00 96.19 74 VAL A CA 1
ATOM 556 C C . VAL A 1 74 ? 7.254 1.236 -18.811 1.00 96.19 74 VAL A C 1
ATOM 558 O O . VAL A 1 74 ? 6.228 0.725 -19.247 1.00 96.19 74 VAL A O 1
ATOM 561 N N . ILE A 1 75 ? 7.863 0.794 -17.702 1.00 96.12 75 ILE A N 1
ATOM 562 C CA . ILE A 1 75 ? 7.360 -0.352 -16.924 1.00 96.12 75 ILE A CA 1
ATOM 563 C C . ILE A 1 75 ? 5.907 -0.116 -16.486 1.00 96.12 75 ILE A C 1
ATOM 565 O O . ILE A 1 75 ? 5.071 -0.999 -16.666 1.00 96.12 75 ILE A O 1
ATOM 569 N N . ASN A 1 76 ? 5.589 1.068 -15.948 1.00 96.00 76 ASN A N 1
ATOM 570 C CA . ASN A 1 76 ? 4.224 1.383 -15.521 1.00 96.00 76 ASN A CA 1
ATOM 571 C C . ASN A 1 76 ? 3.232 1.349 -16.689 1.00 96.00 76 ASN A C 1
ATOM 573 O O . ASN A 1 76 ? 2.192 0.713 -16.593 1.00 96.00 76 ASN A O 1
ATOM 577 N N . ARG A 1 77 ? 3.579 1.984 -17.814 1.00 94.94 77 ARG A N 1
ATOM 578 C CA . ARG A 1 77 ? 2.742 2.004 -19.021 1.00 94.94 77 ARG A CA 1
ATOM 579 C C . ARG A 1 77 ? 2.502 0.603 -19.562 1.00 94.94 77 ARG A C 1
ATOM 581 O O . ARG A 1 77 ? 1.376 0.293 -19.919 1.00 94.94 77 ARG A O 1
ATOM 588 N N . TRP A 1 78 ? 3.515 -0.261 -19.581 1.00 95.94 78 TRP A N 1
ATOM 589 C CA . TRP A 1 78 ? 3.331 -1.659 -19.973 1.00 95.94 78 TRP A CA 1
ATOM 590 C C . TRP A 1 78 ? 2.384 -2.395 -19.032 1.00 95.94 78 TRP A C 1
ATOM 592 O O . TRP A 1 78 ? 1.504 -3.112 -19.503 1.00 95.94 78 TRP A O 1
ATOM 602 N N . ILE A 1 79 ? 2.513 -2.177 -17.720 1.00 95.12 79 ILE A N 1
ATOM 603 C CA . ILE A 1 79 ? 1.569 -2.715 -16.738 1.00 95.12 79 ILE A CA 1
ATOM 604 C C . ILE A 1 79 ? 0.169 -2.156 -16.956 1.00 95.12 79 ILE A C 1
ATOM 606 O O . ILE A 1 79 ? -0.763 -2.892 -16.712 1.00 95.12 79 ILE A O 1
ATOM 610 N N . ASP A 1 80 ? -0.034 -0.926 -17.410 1.00 93.00 80 ASP A N 1
ATOM 611 C CA . ASP A 1 80 ? -1.387 -0.393 -17.618 1.00 93.00 80 ASP A CA 1
ATOM 612 C C . ASP A 1 80 ? -1.983 -0.819 -18.980 1.00 93.00 80 ASP A C 1
ATOM 614 O O . ASP A 1 80 ? -3.183 -1.061 -19.084 1.00 93.00 80 ASP A O 1
ATOM 618 N N . MET A 1 81 ? -1.152 -0.965 -20.019 1.00 92.19 81 MET A N 1
ATOM 619 C CA . MET A 1 81 ? -1.567 -1.302 -21.392 1.00 92.19 81 MET A CA 1
ATOM 620 C C . MET A 1 81 ? -1.806 -2.796 -21.631 1.00 92.19 81 MET A C 1
ATOM 622 O O . MET A 1 81 ? -2.554 -3.161 -22.536 1.00 92.19 81 MET A O 1
ATOM 626 N N . MET A 1 82 ? -1.138 -3.672 -20.879 1.00 93.94 82 MET A N 1
ATOM 627 C CA . MET A 1 82 ? -1.211 -5.116 -21.103 1.00 93.94 82 MET A CA 1
ATOM 628 C C . MET A 1 82 ? -2.632 -5.643 -20.877 1.00 93.94 82 MET A C 1
ATOM 630 O O . MET A 1 82 ? -3.226 -5.377 -19.832 1.00 93.94 82 MET A O 1
ATOM 634 N N . GLY A 1 83 ? -3.169 -6.428 -21.814 1.00 94.19 83 GLY A N 1
ATOM 635 C CA . GLY A 1 83 ? -4.470 -7.089 -21.649 1.00 94.19 83 GLY A CA 1
ATOM 636 C C . GLY A 1 83 ? -4.514 -7.975 -20.398 1.00 94.19 83 GLY A C 1
ATOM 637 O O . GLY A 1 83 ? -3.475 -8.427 -19.922 1.00 94.19 83 GLY A O 1
ATOM 638 N N . GLU A 1 84 ? -5.702 -8.206 -19.835 1.00 94.56 84 GLU A N 1
ATOM 639 C CA . GLU A 1 84 ? -5.849 -8.909 -18.549 1.00 94.56 84 GLU A CA 1
ATOM 640 C C . GLU A 1 84 ? -5.240 -10.319 -18.567 1.00 94.56 84 GLU A C 1
ATOM 642 O O . GLU A 1 84 ? -4.464 -10.656 -17.676 1.00 94.56 84 GLU A O 1
ATOM 647 N N . GLU A 1 85 ? -5.496 -11.112 -19.610 1.00 94.12 85 GLU A N 1
ATOM 648 C CA . GLU A 1 85 ? -4.947 -12.471 -19.730 1.00 94.12 85 GLU A CA 1
ATOM 649 C C . GLU A 1 85 ? -3.412 -12.475 -19.776 1.00 94.12 85 GLU A C 1
ATOM 651 O O . GLU A 1 85 ? -2.761 -13.181 -19.003 1.00 94.12 85 GLU A O 1
ATOM 656 N N . SER A 1 86 ? -2.831 -11.618 -20.621 1.00 93.69 86 SER A N 1
ATOM 657 C CA . SER A 1 86 ? -1.378 -11.435 -20.725 1.00 93.69 86 SER A CA 1
ATOM 658 C C . SER A 1 86 ? -0.775 -10.960 -19.403 1.00 93.69 86 SER A C 1
ATOM 660 O O . SER A 1 86 ? 0.284 -11.435 -18.990 1.00 93.69 86 SER A O 1
ATOM 662 N N . PHE A 1 87 ? -1.449 -10.043 -18.704 1.00 95.81 87 PHE A N 1
ATOM 663 C CA . PHE A 1 87 ? -1.000 -9.542 -17.410 1.00 95.81 87 PHE A CA 1
ATOM 664 C C . PHE A 1 87 ? -0.947 -10.659 -16.373 1.00 95.81 87 PHE A C 1
ATOM 666 O O . PHE A 1 87 ? 0.092 -10.864 -15.743 1.00 95.81 87 PHE A O 1
ATOM 673 N N . LEU A 1 88 ? -2.025 -11.430 -16.233 1.00 94.75 88 LEU A N 1
ATOM 674 C CA . LEU A 1 88 ? -2.087 -12.537 -15.281 1.00 94.75 88 LEU A CA 1
ATOM 675 C C . LEU A 1 88 ? -1.066 -13.634 -15.605 1.00 94.75 88 LEU A C 1
ATOM 677 O O . LEU A 1 88 ? -0.501 -14.224 -14.682 1.00 94.75 88 LEU A O 1
ATOM 681 N N . HIS A 1 89 ? -0.785 -13.874 -16.889 1.00 94.12 89 HIS A N 1
ATOM 682 C CA . HIS A 1 89 ? 0.232 -14.833 -17.320 1.00 94.12 89 HIS A CA 1
ATOM 683 C C . HIS A 1 89 ? 1.659 -14.393 -16.949 1.00 94.12 89 HIS A C 1
ATOM 685 O O . HIS A 1 89 ? 2.479 -15.214 -16.525 1.00 94.12 89 HIS A O 1
ATOM 691 N N . ASN A 1 90 ? 1.963 -13.098 -17.085 1.00 94.56 90 ASN A N 1
ATOM 692 C CA . ASN A 1 90 ? 3.335 -12.591 -17.037 1.00 94.56 90 ASN A CA 1
ATOM 693 C C . ASN A 1 90 ? 3.726 -11.925 -15.706 1.00 94.56 90 ASN A C 1
ATOM 695 O O . ASN A 1 90 ? 4.917 -11.883 -15.376 1.00 94.56 90 ASN A O 1
ATOM 699 N N . ILE A 1 91 ? 2.770 -11.441 -14.903 1.00 95.50 91 ILE A N 1
ATOM 700 C CA . ILE A 1 91 ? 3.054 -10.570 -13.750 1.00 95.50 91 ILE A CA 1
ATOM 701 C C . ILE A 1 91 ? 4.017 -11.191 -12.733 1.00 95.50 91 ILE A C 1
ATOM 703 O O . ILE A 1 91 ? 4.946 -10.524 -12.279 1.00 95.50 91 ILE A O 1
ATOM 707 N N . SER A 1 92 ? 3.871 -12.479 -12.414 1.00 94.44 92 SER A N 1
ATOM 708 C CA . SER A 1 92 ? 4.766 -13.160 -11.468 1.00 94.44 92 SER A CA 1
ATOM 709 C C . SER A 1 92 ? 6.221 -13.155 -11.947 1.00 94.44 92 SER A C 1
ATOM 711 O O . SER A 1 92 ? 7.128 -12.881 -11.156 1.00 94.44 92 SER A O 1
ATOM 713 N N . ARG A 1 93 ? 6.452 -13.393 -13.248 1.00 93.62 93 ARG A N 1
ATOM 714 C CA . ARG A 1 93 ? 7.796 -13.366 -13.850 1.00 93.62 93 ARG A CA 1
ATOM 715 C C . ARG A 1 93 ? 8.336 -11.942 -13.898 1.00 93.62 93 ARG A C 1
ATOM 717 O O . ARG A 1 93 ? 9.461 -11.713 -13.461 1.00 93.62 93 ARG A O 1
ATOM 724 N N . MET A 1 94 ? 7.526 -10.973 -14.326 1.00 95.44 94 MET A N 1
ATOM 725 C CA . MET A 1 94 ? 7.921 -9.559 -14.337 1.00 95.44 94 MET A CA 1
ATOM 726 C C . MET A 1 94 ? 8.343 -9.085 -12.941 1.00 95.44 94 MET A C 1
ATOM 728 O O . MET A 1 94 ? 9.429 -8.526 -12.776 1.00 95.44 94 MET A O 1
ATOM 732 N N . VAL A 1 95 ? 7.530 -9.371 -11.918 1.00 96.62 95 VAL A N 1
ATOM 733 C CA . VAL A 1 95 ? 7.799 -9.000 -10.520 1.00 96.62 95 VAL A CA 1
ATOM 734 C C . VAL A 1 95 ? 9.077 -9.639 -9.992 1.00 96.62 95 VAL A C 1
ATOM 736 O O . VAL A 1 95 ? 9.810 -8.980 -9.251 1.00 96.62 95 VAL A O 1
ATOM 739 N N . SER A 1 96 ? 9.399 -10.870 -10.399 1.00 95.81 96 SER A N 1
ATOM 740 C CA . SER A 1 96 ? 10.656 -11.524 -10.011 1.00 95.81 96 SER A CA 1
ATOM 741 C C . SER A 1 96 ? 11.899 -10.719 -10.427 1.00 95.81 96 SER A C 1
ATOM 743 O O . SER A 1 96 ? 12.871 -10.670 -9.672 1.00 95.81 96 SER A O 1
ATOM 745 N N . HIS A 1 97 ? 11.829 -10.003 -11.557 1.00 95.62 97 HIS A N 1
ATOM 746 C CA . HIS A 1 97 ? 12.926 -9.184 -12.081 1.00 95.62 97 HIS A CA 1
ATOM 747 C C . HIS A 1 97 ? 12.929 -7.756 -11.530 1.00 95.62 97 HIS A C 1
ATOM 749 O O . HIS A 1 97 ? 13.996 -7.206 -11.263 1.00 95.62 97 HIS A O 1
ATOM 755 N N . ILE A 1 98 ? 11.758 -7.142 -11.328 1.00 96.62 98 ILE A N 1
ATOM 756 C CA . ILE A 1 98 ? 11.671 -5.723 -10.928 1.00 96.62 98 ILE A CA 1
ATOM 757 C C . ILE A 1 98 ? 11.551 -5.509 -9.418 1.00 96.62 98 ILE A C 1
ATOM 759 O O . ILE A 1 98 ? 11.770 -4.393 -8.952 1.00 96.62 98 ILE A O 1
ATOM 763 N N . SER A 1 99 ? 11.229 -6.539 -8.625 1.00 96.69 99 SER A N 1
ATOM 764 C CA . SER A 1 99 ? 10.946 -6.378 -7.190 1.00 96.69 99 SER A CA 1
ATOM 765 C C . SER A 1 99 ? 12.078 -5.689 -6.427 1.00 96.69 99 SER A C 1
ATOM 767 O O . SER A 1 99 ? 11.820 -4.732 -5.696 1.00 96.69 99 SER A O 1
ATOM 769 N N . GLY A 1 100 ? 13.321 -6.151 -6.604 1.00 96.12 100 GLY A N 1
ATOM 770 C CA . GLY A 1 100 ? 14.489 -5.563 -5.941 1.00 96.12 100 GLY A CA 1
ATOM 771 C C . GLY A 1 100 ? 14.735 -4.121 -6.380 1.00 96.12 100 GLY A C 1
ATOM 772 O O . GLY A 1 100 ? 14.922 -3.241 -5.543 1.00 96.12 100 GLY A O 1
ATOM 773 N N . THR A 1 101 ? 14.648 -3.866 -7.683 1.00 95.88 101 THR A N 1
ATOM 774 C CA . THR A 1 101 ? 14.804 -2.532 -8.265 1.00 95.88 101 THR A CA 1
ATOM 775 C C . THR A 1 101 ? 13.763 -1.547 -7.738 1.00 95.88 101 THR A C 1
ATOM 777 O O . THR A 1 101 ? 14.123 -0.443 -7.329 1.00 95.88 101 THR A O 1
ATOM 780 N N . LEU A 1 102 ? 12.487 -1.938 -7.686 1.00 97.31 102 LEU A N 1
ATOM 781 C CA . LEU A 1 102 ? 11.417 -1.090 -7.158 1.00 97.31 102 LEU A CA 1
ATOM 782 C C . LEU A 1 102 ? 11.610 -0.795 -5.668 1.00 97.31 102 LEU A C 1
ATOM 784 O O . LEU A 1 102 ? 11.372 0.332 -5.246 1.00 97.31 102 LEU A O 1
ATOM 788 N N . SER A 1 103 ? 12.101 -1.757 -4.880 1.00 96.75 103 SER A N 1
ATOM 789 C CA . SER A 1 103 ? 12.474 -1.513 -3.481 1.00 96.75 103 SER A CA 1
ATOM 790 C C . SER A 1 103 ? 13.570 -0.462 -3.340 1.00 96.75 103 SER A C 1
ATOM 792 O O . SER A 1 103 ? 13.455 0.413 -2.487 1.00 96.75 103 SER A O 1
ATOM 794 N N . VAL A 1 104 ? 14.620 -0.530 -4.165 1.00 94.81 104 VAL A N 1
ATOM 795 C CA . VAL A 1 104 ? 15.705 0.463 -4.143 1.00 94.81 104 VAL A CA 1
ATOM 796 C C . VAL A 1 104 ? 15.170 1.835 -4.541 1.00 94.81 104 VAL A C 1
ATOM 798 O O . VAL A 1 104 ? 15.370 2.795 -3.804 1.00 94.81 104 VAL A O 1
ATOM 801 N N . CYS A 1 105 ? 14.426 1.916 -5.647 1.00 95.38 105 CYS A N 1
ATOM 802 C CA . CYS A 1 105 ? 13.872 3.171 -6.154 1.00 95.38 105 CYS A CA 1
ATOM 803 C C . CYS A 1 105 ? 12.890 3.815 -5.160 1.00 95.38 105 CYS A C 1
ATOM 805 O O . CYS A 1 105 ? 12.949 5.021 -4.933 1.00 95.38 105 CYS A O 1
ATOM 807 N N . ALA A 1 106 ? 12.030 3.023 -4.512 1.00 95.19 106 ALA A N 1
ATOM 808 C CA . ALA A 1 106 ? 11.101 3.505 -3.489 1.00 95.19 106 ALA A CA 1
ATOM 809 C C . ALA A 1 106 ? 11.808 3.981 -2.205 1.00 95.19 106 ALA A C 1
ATOM 811 O O . ALA A 1 106 ? 11.257 4.806 -1.480 1.00 95.19 106 ALA A O 1
ATOM 812 N N . ALA A 1 107 ? 13.022 3.498 -1.926 1.00 93.06 107 ALA A N 1
ATOM 813 C CA . ALA A 1 107 ? 13.839 3.944 -0.797 1.00 93.06 107 ALA A CA 1
ATOM 814 C C . ALA A 1 107 ? 14.691 5.190 -1.109 1.00 93.06 107 ALA A C 1
ATOM 816 O O . ALA A 1 107 ? 15.386 5.698 -0.222 1.00 93.06 107 ALA A O 1
ATOM 817 N N . GLU A 1 108 ? 14.688 5.685 -2.350 1.00 89.81 108 GLU A N 1
ATOM 818 C CA . GLU A 1 108 ? 15.513 6.831 -2.719 1.00 89.81 108 GLU A CA 1
ATOM 819 C C . GLU A 1 108 ? 15.024 8.142 -2.113 1.00 89.81 108 GLU A C 1
ATOM 821 O O . GLU A 1 108 ? 13.835 8.437 -2.038 1.00 89.81 108 GLU A O 1
ATOM 826 N N . LYS A 1 109 ? 15.987 9.003 -1.764 1.00 86.94 109 LYS A N 1
ATOM 827 C CA . LYS A 1 109 ? 15.713 10.358 -1.264 1.00 86.94 109 LYS A CA 1
ATOM 828 C C . LYS A 1 109 ? 15.222 11.316 -2.356 1.00 86.94 109 LYS A C 1
ATOM 830 O O . LYS A 1 109 ? 14.722 12.391 -2.036 1.00 86.94 109 LYS A O 1
ATOM 835 N N . ARG A 1 110 ? 15.398 10.963 -3.634 1.00 87.38 110 ARG A N 1
ATOM 836 C CA . ARG A 1 110 ? 14.917 11.744 -4.780 1.00 87.38 110 ARG A CA 1
ATOM 837 C C . ARG A 1 110 ? 13.427 11.469 -4.965 1.00 87.38 110 ARG A C 1
ATOM 839 O O . ARG A 1 110 ? 13.047 10.365 -5.352 1.00 87.38 110 ARG A O 1
ATOM 846 N N . SER A 1 111 ? 12.595 12.475 -4.700 1.00 88.69 111 SER A N 1
ATOM 847 C CA . SER A 1 111 ? 11.134 12.329 -4.670 1.00 88.69 111 SER A CA 1
ATOM 848 C C . SER A 1 111 ? 10.560 11.791 -5.979 1.00 88.69 111 SER A C 1
ATOM 850 O O . SER A 1 111 ? 9.724 10.897 -5.929 1.00 88.69 111 SER A O 1
ATOM 852 N N . ALA A 1 112 ? 11.031 12.259 -7.138 1.00 92.56 112 ALA A N 1
ATOM 853 C CA . ALA A 1 112 ? 10.526 11.811 -8.437 1.00 92.56 112 ALA A CA 1
ATOM 854 C C . ALA A 1 112 ? 10.697 10.296 -8.656 1.00 92.56 112 ALA A C 1
ATOM 856 O O . ALA A 1 112 ? 9.750 9.620 -9.052 1.00 92.56 112 ALA A O 1
ATOM 857 N N . VAL A 1 113 ? 11.881 9.749 -8.352 1.00 93.62 113 VAL A N 1
ATOM 858 C CA . VAL A 1 113 ? 12.178 8.314 -8.535 1.00 93.62 113 VAL A CA 1
ATOM 859 C C . VAL A 1 113 ? 11.353 7.470 -7.567 1.00 93.62 113 VAL A C 1
ATOM 861 O O . VAL A 1 113 ? 10.735 6.487 -7.976 1.00 93.62 113 VAL A O 1
ATOM 864 N N . CYS A 1 114 ? 11.282 7.895 -6.304 1.00 95.94 114 CYS A N 1
ATOM 865 C CA . CYS A 1 114 ? 10.470 7.235 -5.287 1.00 95.94 114 CYS A CA 1
ATOM 866 C C . CYS A 1 114 ? 8.985 7.206 -5.678 1.00 95.94 114 CYS A C 1
ATOM 868 O O . CYS A 1 114 ? 8.374 6.136 -5.681 1.00 95.94 114 CYS A O 1
ATOM 870 N N . ARG A 1 115 ? 8.420 8.355 -6.075 1.00 97.00 115 ARG A N 1
ATOM 871 C CA . ARG A 1 115 ? 7.022 8.476 -6.518 1.00 97.00 115 ARG A CA 1
ATOM 872 C C . ARG A 1 115 ? 6.730 7.563 -7.699 1.00 97.00 115 ARG A C 1
ATOM 874 O O . ARG A 1 115 ? 5.750 6.829 -7.666 1.00 97.00 115 ARG A O 1
ATOM 881 N N . GLN A 1 116 ? 7.597 7.554 -8.708 1.00 97.12 116 GLN A N 1
ATOM 882 C CA . GLN A 1 116 ? 7.366 6.726 -9.884 1.00 97.12 116 GLN A CA 1
ATOM 883 C C . GLN A 1 116 ? 7.463 5.225 -9.567 1.00 97.12 116 GLN A C 1
ATOM 885 O O . GLN A 1 116 ? 6.672 4.442 -10.086 1.00 97.12 116 GLN A O 1
ATOM 890 N N . ALA A 1 117 ? 8.369 4.808 -8.678 1.00 97.88 117 ALA A N 1
ATOM 891 C CA . ALA A 1 117 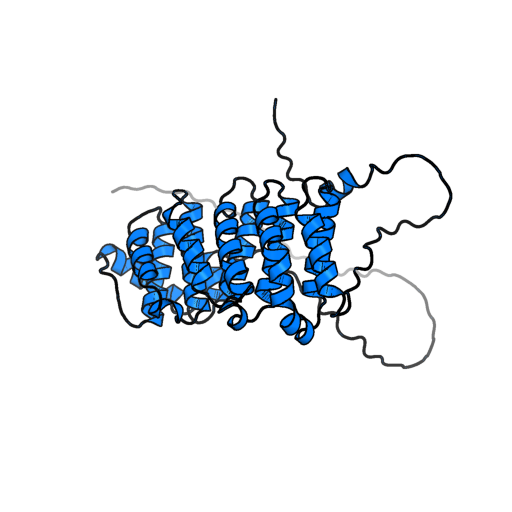? 8.409 3.424 -8.205 1.00 97.88 117 ALA A CA 1
ATOM 892 C C . ALA A 1 117 ? 7.151 3.048 -7.401 1.00 97.88 117 ALA A C 1
ATOM 894 O O . ALA A 1 117 ? 6.621 1.951 -7.574 1.00 97.88 117 ALA A O 1
ATOM 895 N N . CYS A 1 118 ? 6.647 3.965 -6.568 1.00 98.31 118 CYS A N 1
ATOM 896 C CA . CYS A 1 118 ? 5.378 3.798 -5.858 1.00 98.31 118 CYS A CA 1
ATOM 897 C C . CYS A 1 118 ? 4.206 3.639 -6.839 1.00 98.31 118 CYS A C 1
ATOM 899 O O . CYS A 1 118 ? 3.397 2.736 -6.655 1.00 98.31 118 CYS A O 1
ATOM 901 N N . ASN A 1 119 ? 4.158 4.430 -7.916 1.00 98.06 119 ASN A N 1
ATOM 902 C CA . ASN A 1 119 ? 3.136 4.309 -8.963 1.00 98.06 119 ASN A CA 1
ATOM 903 C C . ASN A 1 119 ? 3.146 2.919 -9.613 1.00 98.06 119 ASN A C 1
ATOM 905 O O . ASN A 1 119 ? 2.093 2.298 -9.720 1.00 98.06 119 ASN A O 1
ATOM 909 N N . VAL A 1 120 ? 4.330 2.383 -9.938 1.00 98.25 120 VAL A N 1
ATOM 910 C CA . VAL A 1 120 ? 4.460 1.008 -10.453 1.00 98.25 120 VAL A CA 1
ATOM 911 C C . VAL A 1 120 ? 3.888 -0.009 -9.465 1.00 98.25 120 VAL A C 1
ATOM 913 O O . VAL A 1 120 ? 3.119 -0.885 -9.857 1.00 98.25 120 VAL A O 1
ATOM 916 N N . MET A 1 121 ? 4.213 0.109 -8.174 1.00 98.50 121 MET A N 1
ATOM 917 C CA . MET A 1 121 ? 3.655 -0.782 -7.147 1.00 98.50 121 MET A CA 1
ATOM 918 C C . MET A 1 121 ? 2.129 -0.660 -7.036 1.00 98.50 121 MET A C 1
ATOM 920 O O . MET A 1 121 ? 1.461 -1.678 -6.866 1.00 98.50 121 MET A O 1
ATOM 924 N N . VAL A 1 122 ? 1.575 0.552 -7.160 1.00 98.44 122 VAL A N 1
ATOM 925 C CA . VAL A 1 122 ? 0.123 0.804 -7.153 1.00 98.44 122 VAL A CA 1
ATOM 926 C C . VAL A 1 122 ? -0.552 0.139 -8.350 1.00 98.44 122 VAL A C 1
ATOM 928 O O . VAL A 1 122 ? -1.539 -0.570 -8.156 1.00 98.44 122 VAL A O 1
ATOM 931 N N . SER A 1 123 ? -0.028 0.322 -9.566 1.00 98.06 123 SER A N 1
ATOM 932 C CA . SER A 1 123 ? -0.574 -0.312 -10.774 1.00 98.06 123 SER A CA 1
ATOM 933 C C . SER A 1 123 ? -0.544 -1.839 -10.664 1.00 98.06 123 SER A C 1
ATOM 935 O O . SER A 1 123 ? -1.551 -2.493 -10.936 1.00 98.06 123 SER A O 1
ATOM 937 N N . ILE A 1 124 ? 0.551 -2.422 -10.157 1.00 97.88 124 ILE A N 1
ATOM 938 C CA . ILE A 1 124 ? 0.626 -3.868 -9.883 1.00 97.88 124 ILE A CA 1
ATOM 939 C C . ILE A 1 124 ? -0.444 -4.279 -8.869 1.00 97.88 124 ILE A C 1
ATOM 941 O O . ILE A 1 124 ? -1.188 -5.223 -9.125 1.00 97.88 124 ILE A O 1
ATOM 945 N N . ALA A 1 125 ? -0.545 -3.578 -7.739 1.00 97.44 125 ALA A N 1
ATOM 946 C CA . ALA A 1 125 ? -1.472 -3.928 -6.667 1.00 97.44 125 ALA A CA 1
ATOM 947 C C . ALA A 1 125 ? -2.940 -3.875 -7.104 1.00 97.44 125 ALA A C 1
ATOM 949 O O . ALA A 1 125 ? -3.719 -4.748 -6.737 1.00 97.44 125 ALA A O 1
ATOM 950 N N . ARG A 1 126 ? -3.314 -2.876 -7.910 1.00 95.81 126 ARG A N 1
ATOM 951 C CA . ARG A 1 126 ? -4.688 -2.703 -8.405 1.00 95.81 126 ARG A CA 1
ATOM 952 C C . ARG A 1 126 ? -5.090 -3.756 -9.431 1.00 95.81 126 ARG A C 1
ATOM 954 O O . ARG A 1 126 ? -6.255 -4.133 -9.479 1.00 95.81 126 ARG A O 1
ATOM 961 N N . ARG A 1 127 ? -4.148 -4.207 -10.263 1.00 96.19 127 ARG A N 1
ATOM 962 C CA . ARG A 1 127 ? -4.421 -5.184 -11.327 1.00 96.19 127 ARG A CA 1
ATOM 963 C C . ARG A 1 127 ? -4.256 -6.637 -10.885 1.00 96.19 127 ARG A C 1
ATOM 965 O O . ARG A 1 127 ? -4.809 -7.524 -11.524 1.00 96.19 127 ARG A O 1
ATOM 972 N N . THR A 1 128 ? -3.477 -6.903 -9.836 1.00 96.62 128 THR A N 1
ATOM 973 C CA . THR A 1 128 ? -3.150 -8.269 -9.400 1.00 96.62 128 THR A CA 1
ATOM 974 C C . THR A 1 128 ? -4.241 -8.823 -8.483 1.00 96.62 128 THR A C 1
ATOM 976 O O . THR A 1 128 ? -4.440 -8.282 -7.398 1.00 96.62 128 THR A O 1
ATOM 979 N N . PRO A 1 129 ? -4.904 -9.941 -8.836 1.00 95.25 129 PRO A N 1
ATOM 980 C CA . PRO A 1 129 ? -5.838 -10.598 -7.931 1.00 95.25 129 PRO A CA 1
ATOM 981 C C . PRO A 1 129 ? -5.150 -11.054 -6.638 1.00 95.25 129 PRO A C 1
ATOM 983 O O . PRO A 1 129 ? -4.088 -11.680 -6.695 1.00 95.25 129 PRO A O 1
ATOM 986 N N . ALA A 1 130 ? -5.800 -10.843 -5.488 1.00 95.19 130 ALA A N 1
ATOM 987 C CA . ALA A 1 130 ? -5.276 -11.188 -4.159 1.00 95.19 130 ALA A CA 1
ATOM 988 C C . ALA A 1 130 ? -4.695 -12.615 -4.070 1.00 95.19 130 ALA A C 1
ATOM 990 O O . ALA A 1 130 ? -3.626 -12.817 -3.490 1.00 95.19 130 ALA A O 1
ATOM 991 N N . ARG A 1 131 ? -5.332 -13.589 -4.741 1.00 94.38 131 ARG A N 1
ATOM 992 C CA . ARG A 1 131 ? -4.892 -14.996 -4.779 1.00 94.38 131 ARG A CA 1
ATOM 993 C C . ARG A 1 131 ? -3.448 -15.197 -5.260 1.00 94.38 131 ARG A C 1
ATOM 995 O O . ARG A 1 131 ? -2.793 -16.149 -4.847 1.00 94.38 131 ARG A O 1
ATOM 1002 N N . LEU A 1 132 ? -2.930 -14.307 -6.110 1.00 94.94 132 LEU A N 1
ATOM 1003 C CA . LEU A 1 132 ? -1.565 -14.410 -6.634 1.00 94.94 132 LEU A CA 1
ATOM 1004 C C . LEU A 1 132 ? -0.495 -13.993 -5.610 1.00 94.94 132 LEU A C 1
ATOM 1006 O O . LEU A 1 132 ? 0.683 -14.265 -5.818 1.00 94.94 132 LEU A O 1
ATOM 1010 N N . TYR A 1 133 ? -0.879 -13.385 -4.482 1.00 95.06 133 TYR A N 1
ATOM 1011 C CA . TYR A 1 133 ? 0.043 -12.999 -3.408 1.00 95.06 133 TYR A CA 1
ATOM 1012 C C . TYR A 1 133 ? 0.258 -14.087 -2.343 1.00 95.06 133 TYR A C 1
ATOM 1014 O O . TYR A 1 133 ? 1.023 -13.872 -1.397 1.00 95.06 133 TYR A O 1
ATOM 1022 N N . HIS A 1 134 ? -0.400 -15.248 -2.431 1.00 90.00 134 HIS A N 1
ATOM 1023 C CA . HIS A 1 134 ? -0.246 -16.301 -1.417 1.00 90.00 134 HIS A CA 1
ATOM 1024 C C . HIS A 1 134 ? 1.104 -17.023 -1.486 1.00 90.00 134 HIS A C 1
ATOM 1026 O O . HIS A 1 134 ? 1.591 -17.485 -0.444 1.00 90.00 134 HIS A O 1
ATOM 1032 N N . ASP A 1 135 ? 1.733 -17.066 -2.665 1.00 87.56 135 ASP A N 1
ATOM 1033 C CA . ASP A 1 135 ? 3.018 -17.731 -2.883 1.00 87.56 135 ASP A CA 1
ATOM 1034 C C . ASP A 1 135 ? 3.885 -17.053 -3.965 1.00 87.56 135 ASP A C 1
ATOM 1036 O O . ASP A 1 135 ? 3.466 -16.107 -4.636 1.00 87.56 135 ASP A O 1
ATOM 1040 N N . GLY A 1 136 ? 5.127 -17.514 -4.102 1.00 92.31 136 GLY A N 1
ATOM 1041 C CA . GLY A 1 136 ? 6.041 -17.143 -5.175 1.00 92.31 136 GLY A CA 1
ATOM 1042 C C . GLY A 1 136 ? 6.576 -15.711 -5.099 1.00 92.31 136 GLY A C 1
ATOM 1043 O O . GLY A 1 136 ? 6.662 -15.083 -4.038 1.00 92.31 136 GLY A O 1
ATOM 1044 N N . SER A 1 137 ? 6.977 -15.191 -6.261 1.00 93.94 137 SER A N 1
ATOM 1045 C CA . SER A 1 137 ? 7.666 -13.901 -6.385 1.00 93.94 137 SER A CA 1
ATOM 1046 C C . SER A 1 137 ? 6.826 -12.721 -5.898 1.00 93.94 137 SER A C 1
ATOM 1048 O O . SER A 1 137 ? 7.379 -11.796 -5.306 1.00 93.94 137 SER A O 1
ATOM 1050 N N . LEU A 1 138 ? 5.503 -12.763 -6.082 1.00 96.06 138 LEU A N 1
ATOM 1051 C CA . LEU A 1 138 ? 4.588 -11.707 -5.642 1.00 96.06 138 LEU A CA 1
ATOM 1052 C C . LEU A 1 138 ? 4.509 -11.603 -4.117 1.00 96.06 138 LEU A C 1
ATOM 1054 O O . LEU A 1 138 ? 4.589 -10.499 -3.584 1.00 96.06 138 LEU A O 1
ATOM 1058 N N . LYS A 1 139 ? 4.436 -12.728 -3.395 1.00 96.19 139 LYS A N 1
ATOM 1059 C CA . LYS A 1 139 ? 4.461 -12.737 -1.921 1.00 96.19 139 LYS A CA 1
ATOM 1060 C C . LYS A 1 139 ? 5.762 -12.158 -1.365 1.00 96.19 139 LYS A C 1
ATOM 1062 O O . LYS A 1 139 ? 5.750 -11.345 -0.437 1.00 96.19 139 LYS A O 1
ATOM 1067 N N . VAL A 1 140 ? 6.892 -12.584 -1.934 1.00 96.31 140 VAL A N 1
ATOM 1068 C CA . VAL A 1 140 ? 8.226 -12.114 -1.532 1.00 96.31 140 VAL A CA 1
ATOM 1069 C C . VAL A 1 140 ? 8.368 -10.619 -1.815 1.00 96.31 140 VAL A C 1
ATOM 1071 O O . VAL A 1 140 ? 8.828 -9.867 -0.951 1.00 96.31 140 VAL A O 1
ATOM 1074 N N . ALA A 1 141 ? 7.927 -10.178 -2.994 1.00 97.50 141 ALA A N 1
ATOM 1075 C CA . ALA A 1 141 ? 7.935 -8.776 -3.381 1.00 97.50 141 ALA A CA 1
ATOM 1076 C C . ALA A 1 141 ? 7.051 -7.927 -2.466 1.00 97.50 141 ALA A C 1
ATOM 1078 O O . ALA A 1 141 ? 7.515 -6.899 -1.983 1.00 97.50 141 ALA A O 1
ATOM 1079 N N . LEU A 1 142 ? 5.837 -8.386 -2.154 1.00 97.75 142 LEU A N 1
ATOM 1080 C CA . LEU A 1 142 ? 4.899 -7.698 -1.271 1.00 97.75 142 LEU A CA 1
ATOM 1081 C C . LEU A 1 142 ? 5.516 -7.409 0.101 1.00 97.75 142 LEU A C 1
ATOM 1083 O O . LEU A 1 142 ? 5.531 -6.260 0.537 1.00 97.75 142 LEU A O 1
ATOM 1087 N N . SER A 1 143 ? 6.087 -8.421 0.763 1.00 96.31 143 SER A N 1
ATOM 1088 C CA . SER A 1 143 ? 6.739 -8.222 2.066 1.00 96.31 143 SER A CA 1
ATOM 1089 C C . SER A 1 143 ? 7.898 -7.225 1.976 1.00 96.31 143 SER A C 1
ATOM 1091 O O . SER A 1 143 ? 8.029 -6.329 2.816 1.00 96.31 143 SER A O 1
ATOM 1093 N N . ARG A 1 144 ? 8.718 -7.333 0.924 1.00 97.19 144 ARG A N 1
ATOM 1094 C CA . ARG A 1 144 ? 9.854 -6.435 0.705 1.00 97.19 144 ARG A CA 1
ATOM 1095 C C . ARG A 1 144 ? 9.405 -4.992 0.465 1.00 97.19 144 ARG A C 1
ATOM 1097 O O . ARG A 1 144 ? 9.957 -4.077 1.076 1.00 97.19 144 ARG A O 1
ATOM 1104 N N . TRP A 1 145 ? 8.417 -4.781 -0.400 1.00 98.19 145 TRP A N 1
ATOM 1105 C CA . TRP A 1 145 ? 7.867 -3.463 -0.708 1.00 98.19 145 TRP A CA 1
ATOM 1106 C C . TRP A 1 145 ? 7.229 -2.840 0.528 1.00 98.19 145 TRP A C 1
ATOM 1108 O O . TRP A 1 145 ? 7.610 -1.732 0.890 1.00 98.19 145 TRP A O 1
ATOM 1118 N N . CYS A 1 146 ? 6.379 -3.568 1.258 1.00 97.94 146 CYS A N 1
ATOM 1119 C CA . CYS A 1 146 ? 5.790 -3.069 2.501 1.00 97.94 146 CYS A CA 1
ATOM 1120 C C . CYS A 1 146 ? 6.862 -2.659 3.524 1.00 97.94 146 CYS A C 1
ATOM 1122 O O . CYS A 1 146 ? 6.764 -1.580 4.102 1.00 97.94 146 CYS A O 1
ATOM 1124 N N . SER A 1 147 ? 7.923 -3.454 3.710 1.00 96.25 147 SER A N 1
ATOM 1125 C CA . SER A 1 147 ? 9.021 -3.099 4.625 1.00 96.25 147 SER A CA 1
ATOM 1126 C C . SER A 1 147 ? 9.706 -1.779 4.248 1.00 96.25 147 SER A C 1
ATOM 1128 O O . SER A 1 147 ? 10.056 -0.983 5.123 1.00 96.25 147 SER A O 1
ATOM 1130 N N . VAL A 1 148 ? 9.915 -1.526 2.954 1.00 95.94 148 VAL A N 1
ATOM 1131 C CA . VAL A 1 148 ? 10.514 -0.271 2.478 1.00 95.94 148 VAL A CA 1
ATOM 1132 C C . VAL A 1 148 ? 9.540 0.893 2.638 1.00 95.94 148 VAL A C 1
ATOM 1134 O O . VAL A 1 148 ? 9.901 1.906 3.237 1.00 95.94 148 VAL A O 1
ATOM 1137 N N . LEU A 1 149 ? 8.304 0.739 2.163 1.00 97.44 149 LEU A N 1
ATOM 1138 C CA . LEU A 1 149 ? 7.309 1.811 2.135 1.00 97.44 149 LEU A CA 1
ATOM 1139 C C . LEU A 1 149 ? 6.952 2.310 3.534 1.00 97.44 149 LEU A C 1
ATOM 1141 O O . LEU A 1 149 ? 6.849 3.517 3.725 1.00 97.44 149 LEU A O 1
ATOM 1145 N N . VAL A 1 150 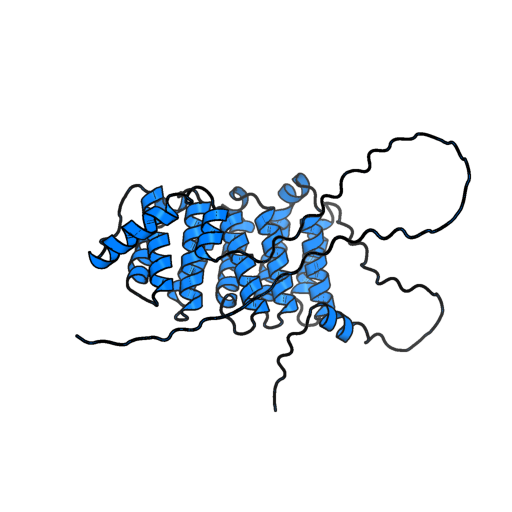? 6.861 1.424 4.534 1.00 96.12 150 VAL A N 1
ATOM 1146 C CA . VAL A 1 150 ? 6.579 1.813 5.929 1.00 96.12 150 VAL A CA 1
ATOM 1147 C C . VAL A 1 150 ? 7.606 2.819 6.469 1.00 96.12 150 VAL A C 1
ATOM 1149 O O . VAL A 1 150 ? 7.260 3.683 7.269 1.00 96.12 150 VAL A O 1
ATOM 1152 N N . ARG A 1 151 ? 8.862 2.777 6.009 1.00 91.62 151 ARG A N 1
ATOM 1153 C CA . ARG A 1 151 ? 9.878 3.774 6.397 1.00 91.62 151 ARG A CA 1
ATOM 1154 C C . ARG A 1 151 ? 9.663 5.133 5.720 1.00 91.62 151 ARG A C 1
ATOM 1156 O O . ARG A 1 151 ? 10.131 6.144 6.232 1.00 91.62 151 ARG A O 1
ATOM 1163 N N . GLY A 1 152 ? 8.974 5.151 4.581 1.00 91.38 152 GLY A N 1
ATOM 1164 C CA . GLY A 1 152 ? 8.699 6.339 3.779 1.00 91.38 152 GLY A CA 1
ATOM 1165 C C . GLY A 1 152 ? 7.493 7.158 4.245 1.00 91.38 152 GLY A C 1
ATOM 1166 O O . GLY A 1 152 ? 7.489 8.369 4.059 1.00 91.38 152 GLY A O 1
ATOM 1167 N N . VAL A 1 153 ? 6.506 6.548 4.912 1.00 91.75 153 VAL A N 1
ATOM 1168 C CA . VAL A 1 153 ? 5.195 7.191 5.169 1.00 91.75 153 VAL A CA 1
ATOM 1169 C C . VAL A 1 153 ? 5.217 8.383 6.134 1.00 91.75 153 VAL A C 1
ATOM 1171 O O . VAL A 1 153 ? 4.191 9.046 6.302 1.00 91.75 153 VAL A O 1
ATOM 1174 N N . PHE A 1 154 ? 6.352 8.636 6.791 1.00 88.12 154 PHE A N 1
ATOM 1175 C CA . PHE A 1 154 ? 6.538 9.697 7.788 1.00 88.12 154 PHE A CA 1
ATOM 1176 C C . PHE A 1 154 ? 7.832 10.505 7.578 1.00 88.12 154 PHE A C 1
ATOM 1178 O O . PHE A 1 154 ? 8.346 11.118 8.514 1.00 88.12 154 PHE A O 1
ATOM 1185 N N . VAL A 1 155 ? 8.384 10.510 6.360 1.00 90.00 155 VAL A N 1
ATOM 1186 C CA . VAL A 1 155 ? 9.533 11.370 6.033 1.00 90.00 155 VAL A CA 1
ATOM 1187 C C . VAL A 1 155 ? 9.113 12.834 5.889 1.00 90.00 155 VAL A C 1
ATOM 1189 O O . VAL A 1 155 ? 7.958 13.145 5.617 1.00 90.00 155 VAL A O 1
ATOM 1192 N N . THR A 1 156 ? 10.073 13.750 6.021 1.00 87.88 156 THR A N 1
ATOM 1193 C CA . THR A 1 156 ? 9.828 15.201 5.922 1.00 87.88 156 THR A CA 1
ATOM 1194 C C . THR A 1 156 ? 9.394 15.654 4.527 1.00 87.88 156 THR A C 1
ATOM 1196 O O . THR A 1 156 ? 8.693 16.653 4.387 1.00 87.88 156 THR A O 1
ATOM 1199 N N . VAL A 1 157 ? 9.802 14.931 3.482 1.00 91.94 157 VAL A N 1
ATOM 1200 C CA . VAL A 1 157 ? 9.414 15.227 2.100 1.00 91.94 157 VAL A CA 1
ATOM 1201 C C . VAL A 1 157 ? 7.987 14.732 1.869 1.00 91.94 157 VAL A C 1
ATOM 1203 O O . VAL A 1 157 ? 7.775 13.550 1.602 1.00 91.94 157 VAL A O 1
ATOM 1206 N N . SER A 1 158 ? 7.021 15.652 1.930 1.00 91.56 158 SER A N 1
ATOM 1207 C CA . SER A 1 158 ? 5.583 15.359 1.795 1.00 91.56 158 SER A CA 1
ATOM 1208 C C . SER A 1 158 ? 5.255 14.482 0.579 1.00 91.56 158 SER A C 1
ATOM 1210 O O . SER A 1 158 ? 4.561 13.479 0.704 1.00 91.56 158 SER A O 1
ATOM 1212 N N . ALA A 1 159 ? 5.852 14.776 -0.580 1.00 91.38 159 ALA A N 1
ATOM 1213 C CA . ALA A 1 159 ? 5.604 14.026 -1.809 1.00 91.38 159 ALA A CA 1
ATOM 1214 C C . ALA A 1 159 ? 6.033 12.543 -1.728 1.00 91.38 159 ALA A C 1
ATOM 1216 O O . ALA A 1 159 ? 5.394 11.682 -2.329 1.00 91.38 159 ALA A O 1
ATOM 1217 N N . ILE A 1 160 ? 7.093 12.231 -0.968 1.00 94.50 160 ILE A N 1
ATOM 1218 C CA . ILE A 1 160 ? 7.512 10.846 -0.695 1.00 94.50 160 ILE A CA 1
ATOM 1219 C C . ILE A 1 160 ? 6.559 10.210 0.317 1.00 94.50 160 ILE A C 1
ATOM 1221 O O . ILE A 1 160 ? 6.093 9.090 0.104 1.00 94.50 160 ILE A O 1
ATOM 1225 N N . ALA A 1 161 ? 6.238 10.922 1.399 1.00 94.06 161 ALA A N 1
ATOM 1226 C CA . ALA A 1 161 ? 5.336 10.421 2.430 1.00 94.06 161 ALA A CA 1
ATOM 1227 C C . ALA A 1 161 ? 3.950 10.076 1.863 1.00 94.06 161 ALA A C 1
ATOM 1229 O O . ALA A 1 161 ? 3.412 9.022 2.187 1.00 94.06 161 ALA A O 1
ATOM 1230 N N . GLN A 1 162 ? 3.408 10.909 0.973 1.00 95.19 162 GLN A N 1
ATOM 1231 C CA . GLN A 1 162 ? 2.131 10.671 0.302 1.00 95.19 162 GLN A CA 1
ATOM 1232 C C . GLN A 1 162 ? 2.205 9.502 -0.687 1.00 95.19 162 GLN A C 1
ATOM 1234 O O . GLN A 1 162 ? 1.356 8.619 -0.649 1.00 95.19 162 GLN A O 1
ATOM 1239 N N . ALA A 1 163 ? 3.223 9.448 -1.552 1.00 96.56 163 ALA A N 1
ATOM 1240 C CA . ALA A 1 163 ? 3.321 8.367 -2.534 1.00 96.56 163 ALA A CA 1
ATOM 1241 C C . ALA A 1 163 ? 3.531 6.995 -1.881 1.00 96.56 163 ALA A C 1
ATOM 1243 O O . ALA A 1 163 ? 2.947 6.002 -2.312 1.00 96.56 163 ALA A O 1
ATOM 1244 N N . THR A 1 164 ? 4.324 6.943 -0.808 1.00 97.00 164 THR A N 1
ATOM 1245 C CA . THR A 1 164 ? 4.536 5.705 -0.050 1.00 97.00 164 THR A CA 1
ATOM 1246 C C . THR A 1 164 ? 3.298 5.288 0.741 1.00 97.00 164 THR A C 1
ATOM 1248 O O . THR A 1 164 ? 3.021 4.093 0.817 1.00 97.00 164 THR A O 1
ATOM 1251 N N . ASP A 1 165 ? 2.523 6.243 1.264 1.00 96.62 165 ASP A N 1
ATOM 1252 C CA . ASP A 1 165 ? 1.215 6.005 1.891 1.00 96.62 165 ASP A CA 1
ATOM 1253 C C . ASP A 1 165 ? 0.225 5.375 0.903 1.00 96.62 165 ASP A C 1
ATOM 1255 O O . ASP A 1 165 ? -0.291 4.285 1.152 1.00 96.62 165 ASP A O 1
ATOM 1259 N N . VAL A 1 166 ? 0.047 5.998 -0.267 1.00 97.00 166 VAL A N 1
ATOM 1260 C CA . VAL A 1 166 ? -0.847 5.512 -1.330 1.00 97.00 166 VAL A CA 1
ATOM 1261 C C . VAL A 1 166 ? -0.427 4.126 -1.821 1.00 97.00 166 VAL A C 1
ATOM 1263 O O . VAL A 1 166 ? -1.268 3.234 -1.937 1.00 97.00 166 VAL A O 1
ATOM 1266 N N . ALA A 1 167 ? 0.868 3.908 -2.065 1.00 98.25 167 ALA A N 1
ATOM 1267 C CA . ALA A 1 167 ? 1.372 2.605 -2.493 1.00 98.25 167 ALA A CA 1
ATOM 1268 C C . ALA A 1 167 ? 1.172 1.521 -1.434 1.00 98.25 167 ALA A C 1
ATOM 1270 O O . ALA A 1 167 ? 0.784 0.400 -1.766 1.00 98.25 167 ALA A O 1
ATOM 1271 N N . LEU A 1 168 ? 1.396 1.841 -0.160 1.00 97.94 168 LEU A N 1
ATOM 1272 C CA . LEU A 1 168 ? 1.229 0.877 0.918 1.00 97.94 168 LEU A CA 1
ATOM 1273 C C . LEU A 1 168 ? -0.244 0.502 1.114 1.00 97.94 168 LEU A C 1
ATOM 1275 O O . LEU A 1 168 ? -0.542 -0.683 1.264 1.00 97.94 168 LEU A O 1
ATOM 1279 N N . ARG A 1 169 ? -1.162 1.472 1.028 1.00 97.44 169 ARG A N 1
ATOM 1280 C CA . ARG A 1 169 ? -2.615 1.225 1.041 1.00 97.44 169 ARG A CA 1
ATOM 1281 C C . ARG A 1 169 ? -3.040 0.337 -0.121 1.00 97.44 169 ARG A C 1
ATOM 1283 O O . ARG A 1 169 ? -3.671 -0.694 0.105 1.00 97.44 169 ARG A O 1
ATOM 1290 N N . ALA A 1 170 ? -2.617 0.679 -1.340 1.00 97.94 170 ALA A N 1
ATOM 1291 C CA . ALA A 1 170 ? -2.923 -0.099 -2.536 1.00 97.94 170 ALA A CA 1
ATOM 1292 C C . ALA A 1 170 ? -2.426 -1.548 -2.419 1.00 97.94 170 ALA A C 1
ATOM 1294 O O . ALA A 1 170 ? -3.172 -2.467 -2.734 1.00 97.94 170 ALA A O 1
ATOM 1295 N N . LEU A 1 171 ? -1.207 -1.770 -1.917 1.00 98.38 171 LEU A N 1
ATOM 1296 C CA . LEU A 1 171 ? -0.650 -3.113 -1.720 1.00 98.38 171 LEU A CA 1
ATOM 1297 C C . LEU A 1 171 ? -1.399 -3.918 -0.655 1.00 98.38 171 LEU A C 1
ATOM 1299 O O . LEU A 1 171 ? -1.649 -5.107 -0.851 1.00 98.38 171 LEU A O 1
ATOM 1303 N N . VAL A 1 172 ? -1.760 -3.300 0.471 1.00 97.81 172 VAL A N 1
ATOM 1304 C CA . VAL A 1 172 ? -2.517 -3.978 1.535 1.00 97.81 172 VAL A CA 1
ATOM 1305 C C . VAL A 1 172 ? -3.899 -4.395 1.034 1.00 97.81 172 VAL A C 1
ATOM 1307 O O . VAL A 1 172 ? -4.286 -5.544 1.239 1.00 97.81 172 VAL A O 1
ATOM 1310 N N . ILE A 1 173 ? -4.603 -3.503 0.336 1.00 97.06 173 ILE A N 1
ATOM 1311 C CA . ILE A 1 173 ? -5.936 -3.772 -0.218 1.00 97.06 173 ILE A CA 1
ATOM 1312 C C . ILE A 1 173 ? -5.857 -4.779 -1.369 1.00 97.06 173 ILE A C 1
ATOM 1314 O O . ILE A 1 173 ? -6.521 -5.809 -1.328 1.00 97.06 173 ILE A O 1
ATOM 1318 N N . GLY A 1 174 ? -5.004 -4.527 -2.366 1.00 96.25 174 GLY A N 1
ATOM 1319 C CA . GLY A 1 174 ? -4.871 -5.366 -3.563 1.00 96.25 174 GLY A CA 1
ATOM 1320 C C . GLY A 1 174 ? -4.392 -6.788 -3.262 1.00 96.25 174 GLY A C 1
ATOM 1321 O O . GLY A 1 174 ? -4.787 -7.739 -3.931 1.00 96.25 174 GLY A O 1
ATOM 1322 N N . SER A 1 175 ? -3.607 -6.969 -2.196 1.00 96.56 175 SER A N 1
ATOM 1323 C CA . SER A 1 175 ? -3.211 -8.302 -1.726 1.00 96.56 175 SER A CA 1
ATOM 1324 C C . SER A 1 175 ? -4.261 -9.012 -0.863 1.00 96.56 175 SER A C 1
ATOM 1326 O O . SER A 1 175 ? -3.984 -10.112 -0.382 1.00 96.56 175 SER A O 1
ATOM 1328 N N . GLY A 1 176 ? -5.433 -8.408 -0.640 1.00 95.00 176 GLY A N 1
ATOM 1329 C CA . GLY A 1 176 ? -6.488 -8.963 0.213 1.00 95.00 176 GLY A CA 1
ATOM 1330 C C . GLY A 1 176 ? -6.072 -9.067 1.680 1.00 95.00 176 GLY A C 1
ATOM 1331 O O . GLY A 1 176 ? -6.386 -10.049 2.343 1.00 95.00 176 GLY A O 1
ATOM 1332 N N . GLY A 1 177 ? -5.276 -8.120 2.187 1.00 94.06 177 GLY A N 1
ATOM 1333 C CA . GLY A 1 177 ? -4.810 -8.166 3.576 1.00 94.06 177 GLY A CA 1
ATOM 1334 C C . GLY A 1 177 ? -3.798 -9.276 3.863 1.00 94.06 177 GLY A C 1
ATOM 1335 O O . GLY A 1 177 ? -3.756 -9.818 4.970 1.00 94.06 177 GLY A O 1
ATOM 1336 N N . ASN A 1 178 ? -2.970 -9.633 2.879 1.00 94.75 178 ASN A N 1
ATOM 1337 C CA . ASN A 1 178 ? -2.042 -10.754 2.981 1.00 94.75 178 ASN A CA 1
ATOM 1338 C C . ASN A 1 178 ? -1.146 -10.678 4.234 1.00 94.75 178 ASN A C 1
ATOM 1340 O O . ASN A 1 178 ? -0.509 -9.662 4.534 1.00 94.75 178 ASN A O 1
ATOM 1344 N N . ALA A 1 179 ? -1.013 -11.806 4.935 1.00 93.50 179 ALA A N 1
ATOM 1345 C CA . ALA A 1 179 ? -0.266 -11.887 6.187 1.00 93.50 179 ALA A CA 1
ATOM 1346 C C . ALA A 1 179 ? 1.207 -11.444 6.063 1.00 93.50 179 ALA A C 1
ATOM 1348 O O . ALA A 1 179 ? 1.792 -10.967 7.042 1.00 93.50 179 ALA A O 1
ATOM 1349 N N . ALA A 1 180 ? 1.839 -11.597 4.896 1.00 93.81 180 ALA A N 1
ATOM 1350 C CA . ALA A 1 180 ? 3.211 -11.146 4.673 1.00 93.81 180 ALA A CA 1
ATOM 1351 C C . ALA A 1 180 ? 3.323 -9.610 4.730 1.00 93.81 180 ALA A C 1
ATOM 1353 O O . ALA A 1 180 ? 4.212 -9.103 5.415 1.00 93.81 180 ALA A O 1
ATOM 1354 N N . ALA A 1 181 ? 2.384 -8.882 4.114 1.00 95.94 181 ALA A N 1
ATOM 1355 C CA . ALA A 1 181 ? 2.310 -7.420 4.196 1.00 95.94 181 ALA A CA 1
ATOM 1356 C C . ALA A 1 181 ? 2.091 -6.957 5.642 1.00 95.94 181 ALA A C 1
ATOM 1358 O O . ALA A 1 181 ? 2.852 -6.140 6.168 1.00 95.94 181 ALA A O 1
ATOM 1359 N N . LEU A 1 182 ? 1.106 -7.552 6.324 1.00 95.94 182 LEU A N 1
ATOM 1360 C CA . LEU A 1 182 ? 0.771 -7.193 7.705 1.00 95.94 182 LEU A CA 1
ATOM 1361 C C . LEU A 1 182 ? 1.913 -7.511 8.680 1.00 95.94 182 LEU A C 1
ATOM 1363 O O . LEU A 1 182 ? 2.107 -6.783 9.650 1.00 95.94 182 LEU A O 1
ATOM 1367 N N . LYS A 1 183 ? 2.731 -8.540 8.407 1.00 94.88 183 LYS A N 1
ATOM 1368 C CA . LYS A 1 183 ? 3.973 -8.798 9.162 1.00 94.88 183 LYS A CA 1
ATOM 1369 C C . LYS A 1 183 ? 4.917 -7.607 9.100 1.00 94.88 183 LYS A C 1
ATOM 1371 O O . LYS A 1 183 ? 5.331 -7.112 10.142 1.00 94.88 183 LYS A O 1
ATOM 1376 N N . SER A 1 184 ? 5.228 -7.155 7.890 1.00 95.56 184 SER A N 1
ATOM 1377 C CA . SER A 1 184 ? 6.176 -6.068 7.667 1.00 95.56 184 SER A CA 1
ATOM 1378 C C . SER A 1 184 ? 5.671 -4.745 8.250 1.00 95.56 184 SER A C 1
ATOM 1380 O O . SER A 1 184 ? 6.465 -3.957 8.758 1.00 95.56 184 SER A O 1
ATOM 1382 N N . ILE A 1 185 ? 4.352 -4.524 8.254 1.00 97.00 185 ILE A N 1
ATOM 1383 C CA . ILE A 1 185 ? 3.726 -3.362 8.901 1.00 97.00 185 ILE A CA 1
ATOM 1384 C C . ILE A 1 185 ? 3.836 -3.441 10.429 1.00 97.00 185 ILE A C 1
ATOM 1386 O O . ILE A 1 185 ? 4.207 -2.449 11.053 1.00 97.00 185 ILE A O 1
ATOM 1390 N N . ILE A 1 186 ? 3.571 -4.604 11.038 1.00 95.81 186 ILE A N 1
ATOM 1391 C CA . ILE A 1 186 ? 3.746 -4.806 12.488 1.00 95.81 186 ILE A CA 1
ATOM 1392 C C . ILE A 1 186 ? 5.207 -4.569 12.891 1.00 95.81 186 ILE A C 1
ATOM 1394 O O . ILE A 1 186 ? 5.461 -3.858 13.856 1.00 95.81 186 ILE A O 1
ATOM 1398 N N . GLU A 1 187 ? 6.171 -5.099 12.136 1.00 95.00 187 GLU A N 1
ATOM 1399 C CA . GLU A 1 187 ? 7.603 -4.887 12.399 1.00 95.00 187 GLU A CA 1
ATOM 1400 C C . GLU A 1 187 ? 7.988 -3.400 12.315 1.00 95.00 187 GLU A C 1
ATOM 1402 O O . GLU A 1 187 ? 8.736 -2.890 13.155 1.00 95.00 187 GLU A O 1
ATOM 1407 N N . GLY A 1 188 ? 7.441 -2.668 11.341 1.00 93.75 188 GLY A N 1
ATOM 1408 C CA . GLY A 1 188 ? 7.627 -1.220 11.236 1.00 93.75 188 GLY A CA 1
ATOM 1409 C C . GLY A 1 188 ? 6.960 -0.435 12.372 1.00 93.75 188 GLY A C 1
ATOM 1410 O O . GLY A 1 188 ? 7.529 0.531 12.877 1.00 93.75 188 GLY A O 1
ATOM 1411 N N . LEU A 1 189 ? 5.785 -0.871 12.827 1.00 94.69 189 LEU A N 1
ATOM 1412 C CA . LEU A 1 189 ? 5.084 -0.294 13.976 1.00 94.69 189 LEU A CA 1
ATOM 1413 C C . LEU A 1 189 ? 5.849 -0.512 15.292 1.00 94.69 189 LEU A C 1
ATOM 1415 O O . LEU A 1 189 ? 5.954 0.411 16.100 1.00 94.69 189 LEU A O 1
ATOM 1419 N N . GLU A 1 190 ? 6.376 -1.719 15.508 1.00 92.75 190 GLU A N 1
ATOM 1420 C CA . GLU A 1 190 ? 7.110 -2.100 16.721 1.00 92.75 190 GLU A CA 1
ATOM 1421 C C . GLU A 1 190 ? 8.483 -1.419 16.807 1.00 92.75 190 GLU A C 1
ATOM 1423 O O . GLU A 1 190 ? 8.903 -1.034 17.898 1.00 92.75 190 GLU A O 1
ATOM 1428 N N . SER A 1 191 ? 9.158 -1.226 15.670 1.00 89.06 191 SER A N 1
ATOM 1429 C CA . SER A 1 191 ? 10.449 -0.522 15.600 1.00 89.06 191 SER A CA 1
ATOM 1430 C C . SER A 1 191 ? 10.320 1.007 15.638 1.00 89.06 191 SER A C 1
ATOM 1432 O O . SER A 1 191 ? 11.297 1.708 15.899 1.00 89.06 191 SER A O 1
ATOM 1434 N N . GLY A 1 192 ? 9.120 1.536 15.393 1.00 85.94 192 GLY A N 1
ATOM 1435 C CA . GLY A 1 192 ? 8.852 2.961 15.264 1.00 85.94 192 GLY A CA 1
ATOM 1436 C C . GLY A 1 192 ? 8.322 3.650 16.526 1.00 85.94 192 GLY A C 1
ATOM 1437 O O . GLY A 1 192 ? 7.364 3.213 17.174 1.00 85.94 192 GLY A O 1
ATOM 1438 N N . THR A 1 193 ? 8.875 4.822 16.844 1.00 87.38 193 THR A N 1
ATOM 1439 C CA . THR A 1 193 ? 8.352 5.697 17.912 1.00 87.38 193 THR A CA 1
ATOM 1440 C C . THR A 1 193 ? 7.562 6.898 17.400 1.00 87.38 193 THR A C 1
ATOM 1442 O O . THR A 1 193 ? 6.818 7.499 18.174 1.00 87.38 193 THR A O 1
ATOM 1445 N N . HIS A 1 194 ? 7.663 7.216 16.106 1.00 91.62 194 HIS A N 1
ATOM 1446 C CA . HIS A 1 194 ? 7.012 8.381 15.513 1.00 91.62 194 HIS A CA 1
ATOM 1447 C C . HIS A 1 194 ? 5.471 8.260 15.575 1.00 91.62 194 HIS A C 1
ATOM 1449 O O . HIS A 1 194 ? 4.930 7.259 15.094 1.00 91.62 194 HIS A O 1
ATOM 1455 N N . PRO A 1 195 ? 4.739 9.251 16.125 1.00 91.88 195 PRO A N 1
ATOM 1456 C CA . PRO A 1 195 ? 3.283 9.166 16.273 1.00 91.88 195 PRO A CA 1
ATOM 1457 C C . PRO A 1 195 ? 2.543 8.935 14.952 1.00 91.88 195 PRO A C 1
ATOM 1459 O O . PRO A 1 195 ? 1.690 8.057 14.879 1.00 91.88 195 PRO A O 1
ATOM 1462 N N . GLU A 1 196 ? 2.921 9.647 13.886 1.00 91.44 196 GLU A N 1
ATOM 1463 C CA . GLU A 1 196 ? 2.283 9.491 12.568 1.00 91.44 196 GLU A CA 1
ATOM 1464 C C . GLU A 1 196 ? 2.478 8.089 11.986 1.00 91.44 196 GLU A C 1
ATOM 1466 O O . GLU A 1 196 ? 1.541 7.499 11.455 1.00 91.44 196 GLU A O 1
ATOM 1471 N N . LEU A 1 197 ? 3.675 7.518 12.150 1.00 94.00 197 LEU A N 1
ATOM 1472 C CA . LEU A 1 197 ? 3.955 6.153 11.714 1.00 94.00 197 LEU A CA 1
ATOM 1473 C C . LEU A 1 197 ? 3.039 5.169 12.443 1.00 94.00 197 LEU A C 1
ATOM 1475 O O . LEU A 1 197 ? 2.464 4.285 11.816 1.00 94.00 197 LEU A O 1
ATOM 1479 N N . ARG A 1 198 ? 2.873 5.338 13.761 1.00 95.06 198 ARG A N 1
ATOM 1480 C CA . ARG A 1 198 ? 2.008 4.469 14.567 1.00 95.06 198 ARG A CA 1
ATOM 1481 C C . ARG A 1 198 ? 0.557 4.533 14.101 1.00 95.06 198 ARG A C 1
ATOM 1483 O O . ARG A 1 198 ? -0.036 3.482 13.871 1.00 95.06 198 ARG A O 1
ATOM 1490 N N . ARG A 1 199 ? 0.022 5.743 13.901 1.00 94.62 199 ARG A N 1
ATOM 1491 C CA . ARG A 1 199 ? -1.343 5.963 13.391 1.00 94.62 199 ARG A CA 1
ATOM 1492 C C . ARG A 1 199 ? -1.552 5.285 12.040 1.00 94.62 199 ARG A C 1
ATOM 1494 O O . ARG A 1 199 ? -2.469 4.480 11.899 1.00 94.62 199 ARG A O 1
ATOM 1501 N N . LYS A 1 200 ? -0.662 5.548 11.080 1.00 95.75 200 LYS A N 1
ATOM 1502 C CA . LYS A 1 200 ? -0.747 4.984 9.728 1.00 95.75 200 LYS A CA 1
ATOM 1503 C C . LYS A 1 200 ? -0.619 3.467 9.717 1.00 95.75 200 LYS A C 1
ATOM 1505 O O . LYS A 1 200 ? -1.456 2.799 9.123 1.00 95.75 200 LYS A O 1
ATOM 1510 N N . CYS A 1 201 ? 0.370 2.913 10.421 1.00 97.25 201 CYS A N 1
ATOM 1511 C CA . CYS A 1 201 ? 0.544 1.465 10.520 1.00 97.25 201 CYS A CA 1
ATOM 1512 C C . CYS A 1 201 ? -0.691 0.781 11.099 1.00 97.25 201 CYS A C 1
ATOM 1514 O O . CYS A 1 201 ? -1.155 -0.194 10.518 1.00 97.25 201 CYS A O 1
ATOM 1516 N N . LEU A 1 202 ? -1.256 1.298 12.195 1.00 97.25 202 LEU A N 1
ATOM 1517 C CA . LEU A 1 202 ? -2.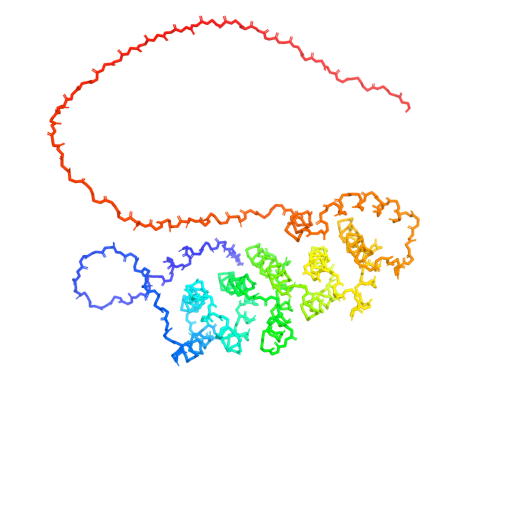504 0.766 12.746 1.00 97.25 202 LEU A CA 1
ATOM 1518 C C . LEU A 1 202 ? -3.642 0.855 11.725 1.00 97.25 202 LEU A C 1
ATOM 1520 O O . LEU A 1 202 ? -4.376 -0.114 11.563 1.00 97.25 202 LEU A O 1
ATOM 1524 N N . GLY A 1 203 ? -3.743 1.960 10.984 1.00 97.25 203 GLY A N 1
ATOM 1525 C CA . GLY A 1 203 ? -4.734 2.111 9.921 1.00 97.25 203 GLY A CA 1
ATOM 1526 C C . GLY A 1 203 ? -4.581 1.075 8.805 1.00 97.25 203 GLY A C 1
ATOM 1527 O O . GLY A 1 203 ? -5.570 0.478 8.384 1.00 97.25 203 GLY A O 1
ATOM 1528 N N . TYR A 1 204 ? -3.350 0.778 8.377 1.00 98.12 204 TYR A N 1
ATOM 1529 C CA . TYR A 1 204 ? -3.097 -0.270 7.385 1.00 98.12 204 TYR A CA 1
ATOM 1530 C C . TYR A 1 204 ? -3.485 -1.651 7.913 1.00 98.12 204 TYR A C 1
ATOM 1532 O O . TYR A 1 204 ? -3.980 -2.475 7.151 1.00 98.12 204 TYR A O 1
ATOM 1540 N N . LEU A 1 205 ? -3.295 -1.914 9.210 1.00 97.50 205 LEU A N 1
ATOM 1541 C CA . LEU A 1 205 ? -3.737 -3.166 9.826 1.00 97.50 205 LEU A CA 1
ATOM 1542 C C . LEU A 1 205 ? -5.265 -3.281 9.845 1.00 97.50 205 LEU A C 1
ATOM 1544 O O . LEU A 1 205 ? -5.772 -4.356 9.540 1.00 97.50 205 LEU A O 1
ATOM 1548 N N . VAL A 1 206 ? -5.992 -2.196 10.143 1.00 97.06 206 VAL A N 1
ATOM 1549 C CA . VAL A 1 206 ? -7.468 -2.170 10.082 1.00 97.06 206 VAL A CA 1
ATOM 1550 C C . VAL A 1 206 ? -7.940 -2.512 8.671 1.00 97.06 206 VAL A C 1
ATOM 1552 O O . VAL A 1 206 ? -8.694 -3.464 8.484 1.00 97.06 206 VAL A O 1
ATOM 1555 N N . VAL A 1 207 ? -7.448 -1.770 7.676 1.00 97.12 207 VAL A N 1
ATOM 1556 C CA . VAL A 1 207 ? -7.817 -1.974 6.269 1.00 97.12 207 VAL A CA 1
ATOM 1557 C C . VAL A 1 207 ? -7.423 -3.372 5.797 1.00 97.12 207 VAL A C 1
ATOM 1559 O O . VAL A 1 207 ? -8.193 -4.013 5.096 1.00 97.12 207 VAL A O 1
ATOM 1562 N N . GLY A 1 208 ? -6.268 -3.886 6.220 1.00 96.94 208 GLY A N 1
ATOM 1563 C CA . GLY A 1 208 ? -5.829 -5.239 5.890 1.00 96.94 208 GLY A CA 1
ATOM 1564 C C . GLY A 1 208 ? -6.725 -6.332 6.471 1.00 96.94 208 GLY A C 1
ATOM 1565 O O . GLY A 1 208 ? -7.061 -7.276 5.765 1.00 96.94 208 GLY A O 1
ATOM 1566 N N . VAL A 1 209 ? -7.157 -6.205 7.728 1.00 95.94 209 VAL A N 1
ATOM 1567 C CA . VAL A 1 209 ? -8.108 -7.155 8.334 1.00 95.94 209 VAL A CA 1
ATOM 1568 C C . VAL A 1 209 ? -9.412 -7.184 7.536 1.00 95.94 209 VAL A C 1
ATOM 1570 O O . VAL A 1 209 ? -9.867 -8.266 7.163 1.00 95.94 209 VAL A O 1
ATOM 1573 N N . VAL A 1 210 ? -9.956 -6.011 7.203 1.00 96.31 210 VAL A N 1
ATOM 1574 C CA . VAL A 1 210 ? -11.192 -5.885 6.416 1.00 96.31 210 VAL A CA 1
ATOM 1575 C C . VAL A 1 210 ? -11.012 -6.425 4.993 1.00 96.31 210 VAL A C 1
ATOM 1577 O O . VAL A 1 210 ? -11.837 -7.207 4.534 1.00 96.31 210 VAL A O 1
ATOM 1580 N N . ALA A 1 211 ? -9.903 -6.100 4.322 1.00 95.75 211 ALA A N 1
ATOM 1581 C CA . ALA A 1 211 ? -9.589 -6.589 2.976 1.00 95.75 211 ALA A CA 1
ATOM 1582 C C . ALA A 1 211 ? -9.439 -8.116 2.904 1.00 95.75 211 ALA A C 1
ATOM 1584 O O . ALA A 1 211 ? -9.688 -8.701 1.855 1.00 95.75 211 ALA A O 1
ATOM 1585 N N . SER A 1 212 ? -9.059 -8.761 4.010 1.00 94.44 212 SER A N 1
ATOM 1586 C CA . SER A 1 212 ? -8.991 -10.225 4.107 1.00 94.44 212 SER A CA 1
ATOM 1587 C C . SER A 1 212 ? -10.321 -10.898 4.457 1.00 94.44 212 SER A C 1
ATOM 1589 O O . SER A 1 212 ? -10.351 -12.113 4.622 1.00 94.44 212 SER A O 1
ATOM 1591 N N . GLY A 1 213 ? -11.397 -10.136 4.689 1.00 91.31 213 GLY A N 1
ATOM 1592 C CA . GLY A 1 213 ? -12.649 -10.682 5.224 1.00 91.31 213 GLY A CA 1
ATOM 1593 C C . GLY A 1 213 ? -12.480 -11.376 6.583 1.00 91.31 213 GLY A C 1
ATOM 1594 O O . GLY A 1 213 ? -13.243 -12.278 6.917 1.00 91.31 213 GLY A O 1
ATOM 1595 N N . GLY A 1 214 ? -11.448 -11.003 7.349 1.00 86.88 214 GLY A N 1
ATOM 1596 C CA . GLY A 1 214 ? -11.118 -11.624 8.630 1.00 86.88 214 GLY A CA 1
ATOM 1597 C C . GLY A 1 214 ? -10.260 -12.892 8.571 1.00 86.88 214 GLY A C 1
ATOM 1598 O O . GLY A 1 214 ? -9.864 -13.381 9.630 1.00 86.88 214 GLY A O 1
ATOM 1599 N N . GLU A 1 215 ? -9.896 -13.412 7.394 1.00 87.75 215 GLU A N 1
ATOM 1600 C CA . GLU A 1 215 ? -9.081 -14.637 7.274 1.00 87.75 215 GLU A CA 1
ATOM 1601 C C . GLU A 1 215 ? -7.738 -14.532 8.017 1.00 87.75 215 GLU A C 1
ATOM 1603 O O . GLU A 1 215 ? -7.230 -15.499 8.601 1.00 87.75 215 GLU A O 1
ATOM 1608 N N . VAL A 1 216 ? -7.157 -13.329 8.057 1.00 86.88 216 VAL A N 1
ATOM 1609 C CA . VAL A 1 216 ? -5.891 -13.094 8.757 1.00 86.88 216 VAL A CA 1
ATOM 1610 C C . VAL A 1 216 ? -6.020 -13.134 10.282 1.00 86.88 216 VAL A C 1
ATOM 1612 O O . VAL A 1 216 ? -5.035 -13.428 10.964 1.00 86.88 216 VAL A O 1
ATOM 1615 N N . CYS A 1 217 ? -7.212 -12.914 10.839 1.00 82.81 217 CYS A N 1
ATOM 1616 C CA . CYS A 1 217 ? -7.438 -12.925 12.285 1.00 82.81 217 CYS A CA 1
ATOM 1617 C C . CYS A 1 217 ? -7.118 -14.299 12.890 1.00 82.81 217 CYS A C 1
ATOM 1619 O O . CYS A 1 217 ? -6.461 -14.383 13.928 1.00 82.81 217 CYS A O 1
ATOM 1621 N N . SER A 1 218 ? -7.509 -15.372 12.198 1.00 71.50 218 SER A N 1
ATOM 1622 C CA . SER A 1 218 ? -7.320 -16.761 12.642 1.00 71.50 218 SER A CA 1
ATOM 1623 C C . SER A 1 218 ? -5.857 -17.210 12.607 1.00 71.50 218 SER A C 1
ATOM 1625 O O . SER A 1 218 ? -5.447 -18.073 13.377 1.00 71.50 218 SER A O 1
ATOM 1627 N N . SER A 1 219 ? -5.046 -16.620 11.725 1.00 66.06 219 SER A N 1
ATOM 1628 C CA . SER A 1 219 ? -3.646 -17.018 11.517 1.00 66.06 219 SER A CA 1
ATOM 1629 C C . SER A 1 219 ? -2.633 -16.193 12.325 1.00 66.06 219 SER A C 1
ATOM 1631 O O . SER A 1 219 ? -1.444 -16.527 12.341 1.00 66.06 219 SER A O 1
ATOM 1633 N N . ARG A 1 220 ? -3.055 -15.101 12.987 1.00 66.69 220 ARG A N 1
ATOM 1634 C CA . ARG A 1 220 ? -2.148 -14.083 13.557 1.00 66.69 220 ARG A CA 1
ATOM 1635 C C . ARG A 1 220 ? -2.544 -13.609 14.957 1.00 66.69 220 ARG A C 1
ATOM 1637 O O . ARG A 1 220 ? -3.054 -12.505 15.136 1.00 66.69 220 ARG A O 1
ATOM 1644 N N . SER A 1 221 ? -2.110 -14.356 15.972 1.00 63.34 221 SER A N 1
ATOM 1645 C CA . SER A 1 221 ? -2.210 -13.964 17.392 1.00 63.34 221 SER A CA 1
ATOM 1646 C C . SER A 1 221 ? -1.639 -12.570 17.707 1.00 63.34 221 SER A C 1
ATOM 1648 O O . SER A 1 221 ? -2.137 -11.876 18.591 1.00 63.34 221 SER A O 1
ATOM 1650 N N . ARG A 1 222 ? -0.635 -12.106 16.946 1.00 84.50 222 ARG A N 1
ATOM 1651 C CA . ARG A 1 222 ? 0.018 -10.803 17.173 1.00 84.50 222 ARG A CA 1
ATOM 1652 C C . ARG A 1 222 ? -0.894 -9.595 16.923 1.00 84.50 222 ARG A C 1
ATOM 1654 O O . ARG A 1 222 ? -0.633 -8.550 17.508 1.00 84.50 222 ARG A O 1
ATOM 1661 N N . LEU A 1 223 ? -1.946 -9.698 16.101 1.00 90.25 223 LEU A N 1
ATOM 1662 C CA . LEU A 1 223 ? -2.835 -8.555 15.820 1.00 90.25 223 LEU A CA 1
ATOM 1663 C C . LEU A 1 223 ? -3.616 -8.115 17.066 1.00 90.25 223 LEU A C 1
ATOM 1665 O O . LEU A 1 223 ? -3.679 -6.921 17.356 1.00 90.25 223 LEU A O 1
ATOM 1669 N N . ALA A 1 224 ? -4.129 -9.073 17.842 1.00 88.69 224 ALA A N 1
ATOM 1670 C CA . ALA A 1 224 ? -4.813 -8.797 19.104 1.00 88.69 224 ALA A CA 1
ATOM 1671 C C . ALA A 1 224 ? -3.862 -8.153 20.128 1.00 88.69 224 ALA A C 1
ATOM 1673 O O . ALA A 1 224 ? -4.208 -7.156 20.761 1.00 88.69 224 ALA A O 1
ATOM 1674 N N . THR A 1 225 ? -2.627 -8.658 20.233 1.00 89.88 225 THR A N 1
ATOM 1675 C CA . THR A 1 225 ? -1.594 -8.081 21.108 1.00 89.88 225 THR A CA 1
ATOM 1676 C C . THR A 1 225 ? -1.225 -6.654 20.702 1.00 89.88 225 THR A C 1
ATOM 1678 O O . THR A 1 225 ? -1.107 -5.779 21.560 1.00 89.88 225 THR A O 1
ATOM 1681 N N . VAL A 1 226 ? -1.060 -6.396 19.400 1.00 92.62 226 VAL A N 1
ATOM 1682 C CA . VAL A 1 226 ? -0.767 -5.056 18.870 1.00 92.62 226 VAL A CA 1
ATOM 1683 C C . VAL A 1 226 ? -1.911 -4.100 19.188 1.00 92.62 226 VAL A C 1
ATOM 1685 O O . VAL A 1 226 ? -1.667 -3.027 19.736 1.00 92.62 226 VAL A O 1
ATOM 1688 N N . SER A 1 227 ? -3.152 -4.497 18.910 1.00 92.81 227 SER A N 1
ATOM 1689 C CA . SER A 1 227 ? -4.325 -3.688 19.234 1.00 92.81 227 SER A CA 1
ATOM 1690 C C . SER A 1 227 ? -4.376 -3.352 20.731 1.00 92.81 227 SER A C 1
ATOM 1692 O O . SER A 1 227 ? -4.387 -2.175 21.083 1.00 92.81 227 SER A O 1
ATOM 1694 N N . SER A 1 228 ? -4.270 -4.357 21.608 1.00 91.38 228 SER A N 1
ATOM 1695 C CA . SER A 1 228 ? -4.233 -4.178 23.067 1.00 91.38 228 SER A CA 1
ATOM 1696 C C . SER A 1 228 ? -3.177 -3.164 23.513 1.00 91.38 228 SER A C 1
ATOM 1698 O O . SER A 1 228 ? -3.485 -2.199 24.213 1.00 91.38 228 SER A O 1
ATOM 1700 N N . LYS A 1 229 ? -1.938 -3.322 23.037 1.00 92.44 229 LYS A N 1
ATOM 1701 C CA . LYS A 1 229 ? -0.814 -2.448 23.391 1.00 92.44 229 LYS A CA 1
ATOM 1702 C C . LYS A 1 229 ? -1.062 -0.986 23.009 1.00 92.44 229 LYS A C 1
ATOM 1704 O O . LYS A 1 229 ? -0.793 -0.086 23.808 1.00 92.44 229 LYS A O 1
ATOM 1709 N N . TYR A 1 230 ? -1.527 -0.732 21.786 1.00 93.88 230 TYR A N 1
ATOM 1710 C CA . TYR A 1 230 ? -1.679 0.632 21.263 1.00 93.88 230 TYR A CA 1
ATOM 1711 C C . TYR A 1 230 ? -3.024 1.283 21.612 1.00 93.88 230 TYR A C 1
ATOM 1713 O O . TYR A 1 230 ? -3.174 2.484 21.405 1.00 93.88 230 TYR A O 1
ATOM 1721 N N . MET A 1 231 ? -3.974 0.552 22.204 1.00 92.81 231 MET A N 1
ATOM 1722 C CA . MET A 1 231 ? -5.144 1.163 22.850 1.00 92.81 231 MET A CA 1
ATOM 1723 C C . MET A 1 231 ? -4.760 1.961 24.099 1.00 92.81 231 MET A C 1
ATOM 1725 O O . MET A 1 231 ? -5.407 2.960 24.393 1.00 92.81 231 MET A O 1
ATOM 1729 N N . GLU A 1 232 ? -3.687 1.565 24.785 1.00 89.44 232 GLU A N 1
ATOM 1730 C CA . GLU A 1 232 ? -3.196 2.226 26.003 1.00 89.44 232 GLU A CA 1
ATOM 1731 C C . GLU A 1 232 ? -1.961 3.113 25.739 1.00 89.44 232 GLU A C 1
ATOM 1733 O O . GLU A 1 232 ? -1.607 3.968 26.549 1.00 89.44 232 GLU A O 1
ATOM 1738 N N . THR A 1 233 ? -1.315 2.964 24.574 1.00 88.62 233 THR A N 1
ATOM 1739 C CA . THR A 1 233 ? -0.064 3.660 24.224 1.00 88.62 233 THR A CA 1
ATOM 1740 C C . THR A 1 233 ? -0.230 4.580 23.016 1.00 88.62 233 THR A C 1
ATOM 1742 O O . THR A 1 233 ? -0.788 4.188 21.997 1.00 88.62 233 THR A O 1
ATOM 1745 N N . GLY A 1 234 ? 0.369 5.772 23.068 1.00 89.19 234 GLY A N 1
ATOM 1746 C CA . GLY A 1 234 ? 0.373 6.735 21.961 1.00 89.19 234 GLY A CA 1
ATOM 1747 C C . GLY A 1 234 ? -0.577 7.902 22.200 1.00 89.19 234 GLY A C 1
ATOM 1748 O O . GLY A 1 234 ? -1.088 8.081 23.303 1.00 89.19 234 GLY A O 1
ATOM 1749 N N . ASP A 1 235 ? -0.783 8.725 21.177 1.00 92.56 235 ASP A N 1
ATOM 1750 C CA . ASP A 1 235 ? -1.700 9.861 21.237 1.00 92.56 235 ASP A CA 1
ATOM 1751 C C . ASP A 1 235 ? -3.166 9.432 21.049 1.00 92.56 235 ASP A C 1
ATOM 1753 O O . ASP A 1 235 ? -3.480 8.263 20.822 1.00 92.56 235 ASP A O 1
ATOM 1757 N N . THR A 1 236 ? -4.095 10.381 21.176 1.00 92.69 236 THR A N 1
ATOM 1758 C CA . THR A 1 236 ? -5.537 10.099 21.103 1.00 92.69 236 THR A CA 1
ATOM 1759 C C . THR A 1 236 ? -5.943 9.443 19.783 1.00 92.69 236 THR A C 1
ATOM 1761 O O . THR A 1 236 ? -6.728 8.495 19.799 1.00 92.69 236 THR A O 1
ATOM 1764 N N . ALA A 1 237 ? -5.379 9.896 18.660 1.00 92.81 237 ALA A N 1
ATOM 1765 C CA . ALA A 1 237 ? -5.661 9.333 17.345 1.00 92.81 237 ALA A CA 1
ATOM 1766 C C . ALA A 1 237 ? -5.095 7.910 17.196 1.00 92.81 237 ALA A C 1
ATOM 1768 O O . ALA A 1 237 ? -5.819 7.026 16.751 1.00 92.81 237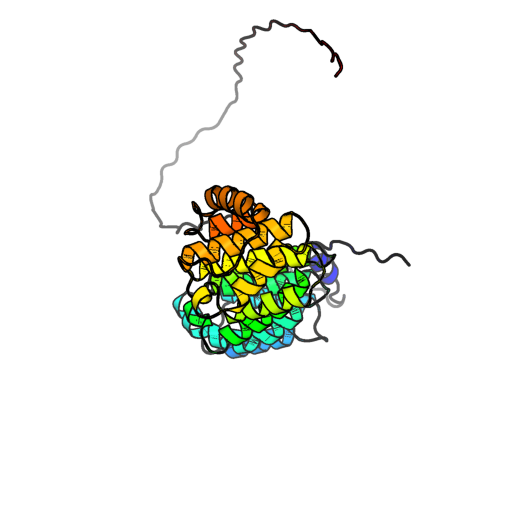 ALA A O 1
ATOM 1769 N N . CYS A 1 238 ? -3.868 7.645 17.659 1.00 94.25 238 CYS A N 1
ATOM 1770 C CA . CYS A 1 238 ? -3.293 6.296 17.703 1.00 94.25 238 CYS A CA 1
ATOM 1771 C C . CYS A 1 238 ? -4.181 5.332 18.497 1.00 94.25 238 CYS A C 1
ATOM 1773 O O . CYS A 1 238 ? -4.501 4.249 18.008 1.00 94.25 238 CYS A O 1
ATOM 1775 N N . ARG A 1 239 ? -4.642 5.741 19.687 1.00 94.88 239 ARG A N 1
ATOM 1776 C CA . ARG A 1 239 ? -5.532 4.911 20.515 1.00 94.88 239 ARG A CA 1
ATOM 1777 C C . ARG A 1 239 ? -6.887 4.665 19.840 1.00 94.88 239 ARG A C 1
ATOM 1779 O O . ARG A 1 239 ? -7.389 3.548 19.917 1.00 94.88 239 ARG A O 1
ATOM 1786 N N . LYS A 1 240 ? -7.456 5.665 19.150 1.00 94.50 240 LYS A N 1
ATOM 1787 C CA . LYS A 1 240 ? -8.686 5.508 18.345 1.00 94.50 240 LYS A CA 1
ATOM 1788 C C . LYS A 1 240 ? -8.492 4.492 17.217 1.00 94.50 240 LYS A C 1
ATOM 1790 O O . LYS A 1 240 ? -9.290 3.574 17.078 1.00 94.50 240 LYS A O 1
ATOM 1795 N N . THR A 1 241 ? -7.401 4.576 16.460 1.00 95.38 241 THR A N 1
ATOM 1796 C CA . THR A 1 241 ? -7.121 3.603 15.391 1.00 95.38 241 THR A CA 1
ATOM 1797 C C . THR A 1 241 ? -6.834 2.200 15.942 1.00 95.38 241 THR A C 1
ATOM 1799 O O . THR A 1 241 ? -7.233 1.207 15.339 1.00 95.38 241 THR A O 1
ATOM 1802 N N . ALA A 1 242 ? -6.199 2.083 17.113 1.00 95.50 242 ALA A N 1
ATOM 1803 C CA . ALA A 1 242 ? -5.990 0.793 17.777 1.00 95.50 242 ALA A CA 1
ATOM 1804 C C . ALA A 1 242 ? -7.305 0.142 18.246 1.00 95.50 242 ALA A C 1
ATOM 1806 O O . ALA A 1 242 ? -7.443 -1.081 18.148 1.00 95.50 242 ALA A O 1
ATOM 1807 N N . ARG A 1 243 ? -8.277 0.947 18.705 1.00 94.88 243 ARG A N 1
ATOM 1808 C CA . ARG A 1 243 ? -9.648 0.493 18.989 1.00 94.88 243 ARG A CA 1
ATOM 1809 C C . ARG A 1 243 ? -10.401 0.114 17.717 1.00 94.88 243 ARG A C 1
ATOM 1811 O O . ARG A 1 243 ? -11.051 -0.921 17.709 1.00 94.88 243 ARG A O 1
ATOM 1818 N N . ALA A 1 244 ? -10.245 0.858 16.621 1.00 95.88 244 ALA A N 1
ATOM 1819 C CA . ALA A 1 244 ? -10.796 0.454 15.325 1.00 95.88 244 ALA A CA 1
ATOM 1820 C C . ALA A 1 244 ? -10.259 -0.920 14.879 1.00 95.88 244 ALA A C 1
ATOM 1822 O O . ALA A 1 244 ? -11.020 -1.758 14.400 1.00 95.88 244 ALA A O 1
ATOM 1823 N N . LEU A 1 245 ? -8.967 -1.193 15.111 1.00 95.50 245 LEU A N 1
ATOM 1824 C CA . LEU A 1 245 ? -8.383 -2.517 14.873 1.00 95.50 245 LEU A CA 1
ATOM 1825 C C . LEU A 1 245 ? -9.006 -3.576 15.785 1.00 95.50 245 LEU A C 1
ATOM 1827 O O . LEU A 1 245 ? -9.360 -4.644 15.301 1.00 95.50 245 LEU A O 1
ATOM 1831 N N . TYR A 1 246 ? -9.177 -3.281 17.075 1.00 94.12 246 TYR A N 1
ATOM 1832 C CA . TYR A 1 246 ? -9.851 -4.186 18.009 1.00 94.12 246 TYR A CA 1
ATOM 1833 C C . TYR A 1 246 ? -11.269 -4.537 17.537 1.00 94.12 246 TYR A C 1
ATOM 1835 O O . TYR A 1 246 ? -11.613 -5.712 17.449 1.00 94.12 246 TYR A O 1
ATOM 1843 N N . ILE A 1 247 ? -12.069 -3.525 17.192 1.00 94.69 247 ILE A N 1
ATOM 1844 C CA . ILE A 1 247 ? -13.452 -3.684 16.731 1.00 94.69 247 ILE A CA 1
ATOM 1845 C C . ILE A 1 247 ? -13.499 -4.540 15.462 1.00 94.69 247 ILE A C 1
ATOM 1847 O O . ILE A 1 247 ? -14.294 -5.473 15.395 1.00 94.69 247 ILE A O 1
ATOM 1851 N N . ALA A 1 248 ? -12.623 -4.279 14.484 1.00 94.69 248 ALA A N 1
ATOM 1852 C CA . ALA A 1 248 ? -12.535 -5.092 13.272 1.00 94.69 248 ALA A CA 1
ATOM 1853 C C . ALA A 1 248 ? -12.188 -6.556 13.594 1.00 94.69 248 ALA A C 1
ATOM 1855 O O . ALA A 1 248 ? -12.826 -7.467 13.074 1.00 94.69 248 ALA A O 1
ATOM 1856 N N . LEU A 1 249 ? -11.224 -6.796 14.491 1.00 92.62 249 LEU A N 1
ATOM 1857 C CA . LEU A 1 249 ? -10.869 -8.152 14.921 1.00 92.62 249 LEU A CA 1
ATOM 1858 C C . LEU A 1 249 ? -12.069 -8.865 15.559 1.00 92.62 249 LEU A C 1
ATOM 1860 O O . LEU A 1 249 ? -12.395 -9.967 15.132 1.00 92.62 249 LEU A O 1
ATOM 1864 N N . VAL A 1 250 ? -12.743 -8.232 16.525 1.00 91.81 250 VAL A N 1
ATOM 1865 C CA . VAL A 1 250 ? -13.910 -8.808 17.219 1.00 91.81 250 VAL A CA 1
ATOM 1866 C C . VAL A 1 250 ? -15.072 -9.057 16.261 1.00 91.81 250 VAL A C 1
ATOM 1868 O O . VAL A 1 250 ? -15.734 -10.085 16.369 1.00 91.81 250 VAL A O 1
ATOM 1871 N N . TYR A 1 251 ? -15.306 -8.154 15.308 1.00 92.50 251 TYR A N 1
ATOM 1872 C CA . TYR A 1 251 ? -16.357 -8.305 14.305 1.00 92.50 251 TYR A CA 1
ATOM 1873 C C . TYR A 1 251 ? -16.179 -9.580 13.472 1.00 92.50 251 TYR A C 1
ATOM 1875 O O . TYR A 1 251 ? -17.139 -10.322 13.284 1.00 92.50 251 TYR A O 1
ATOM 1883 N N . PHE A 1 252 ? -14.954 -9.862 13.017 1.00 91.25 252 PHE A N 1
ATOM 1884 C CA . PHE A 1 252 ? -14.685 -11.033 12.179 1.00 91.25 252 PHE A CA 1
ATOM 1885 C C . PHE A 1 252 ? -14.466 -12.331 12.966 1.00 91.25 252 PHE A C 1
ATOM 1887 O O . PHE A 1 252 ? -14.767 -13.404 12.449 1.00 91.25 252 PHE A O 1
ATOM 1894 N N . THR A 1 253 ? -13.941 -12.279 14.195 1.00 87.62 253 THR A N 1
ATOM 1895 C CA . THR A 1 253 ? -13.733 -13.492 15.011 1.00 87.62 253 THR A CA 1
ATOM 1896 C C . THR A 1 253 ? -14.944 -13.868 15.856 1.00 87.62 253 THR A C 1
ATOM 1898 O O . THR A 1 253 ? -15.034 -15.007 16.305 1.00 87.62 253 THR A O 1
ATOM 1901 N N . GLY A 1 254 ? -15.837 -12.917 16.142 1.00 82.88 254 GLY A N 1
ATOM 1902 C CA . GLY A 1 254 ? -16.943 -13.080 17.086 1.00 82.88 254 GLY A CA 1
ATOM 1903 C C . GLY A 1 254 ? -16.512 -13.207 18.554 1.00 82.88 254 GLY A C 1
ATOM 1904 O O . GLY A 1 254 ? -17.360 -13.438 19.414 1.00 82.88 254 GLY A O 1
ATOM 1905 N N . VAL A 1 255 ? -15.216 -13.071 18.864 1.00 78.81 255 VAL A N 1
ATOM 1906 C CA . VAL A 1 255 ? -14.667 -13.299 20.210 1.00 78.81 255 VAL A CA 1
ATOM 1907 C C . VAL A 1 255 ? -13.806 -12.123 20.651 1.00 78.81 255 VAL A C 1
ATOM 1909 O O . VAL A 1 255 ? -12.883 -11.703 19.946 1.00 78.81 255 VAL A O 1
ATOM 1912 N N . SER A 1 256 ? -14.072 -11.636 21.866 1.00 76.69 256 SER A N 1
ATOM 1913 C CA . SER A 1 256 ? -13.176 -10.718 22.565 1.00 76.69 256 SER A CA 1
ATOM 1914 C C . SER A 1 256 ? -11.949 -11.474 23.074 1.00 76.69 256 SER A C 1
ATOM 1916 O O . SER A 1 256 ? -12.031 -12.270 24.007 1.00 76.69 256 SER A O 1
ATOM 1918 N N . ASN A 1 257 ? -10.803 -11.221 22.444 1.00 66.62 257 ASN A N 1
ATOM 1919 C CA . ASN A 1 257 ? -9.532 -11.875 22.770 1.00 66.62 257 ASN A CA 1
ATOM 1920 C C . ASN A 1 257 ? -8.636 -11.031 23.696 1.00 66.62 257 ASN A C 1
ATOM 1922 O O . ASN A 1 257 ? -7.483 -11.393 23.934 1.00 66.62 257 ASN A O 1
ATOM 1926 N N . VAL A 1 258 ? -9.119 -9.881 24.178 1.00 74.50 258 VAL A N 1
ATOM 1927 C CA . VAL A 1 258 ? -8.330 -8.927 24.968 1.00 74.50 258 VAL A CA 1
ATOM 1928 C C . VAL A 1 258 ? -9.167 -8.409 26.132 1.00 74.50 258 VAL A C 1
ATOM 1930 O O . VAL A 1 258 ? -10.302 -7.985 25.945 1.00 74.50 258 VAL A O 1
ATOM 1933 N N . VAL A 1 259 ? -8.583 -8.393 27.332 1.00 74.00 259 VAL A N 1
ATOM 1934 C CA . VAL A 1 259 ? -9.181 -7.725 28.494 1.00 74.00 259 VAL A CA 1
ATOM 1935 C C . VAL A 1 259 ? -9.041 -6.216 28.308 1.00 74.00 259 VAL A C 1
ATOM 1937 O O . VAL A 1 259 ? -7.926 -5.697 28.230 1.00 74.00 259 VAL A O 1
ATOM 1940 N N . VAL A 1 260 ? -10.169 -5.519 28.218 1.00 78.50 260 VAL A N 1
ATOM 1941 C CA . VAL A 1 260 ? -10.228 -4.069 28.010 1.00 78.50 260 VAL A CA 1
ATOM 1942 C C . VAL A 1 260 ? -10.507 -3.370 29.344 1.00 78.50 260 VAL A C 1
ATOM 1944 O O . VAL A 1 260 ? -11.218 -3.888 30.199 1.00 78.50 260 VAL A O 1
ATOM 1947 N N . SER A 1 261 ? -9.926 -2.187 29.557 1.00 80.38 261 SER A N 1
ATOM 1948 C CA . SER A 1 261 ? -10.250 -1.365 30.727 1.00 80.38 261 SER A CA 1
ATOM 1949 C C . SER A 1 261 ? -11.665 -0.775 30.613 1.00 80.38 261 SER A C 1
ATOM 1951 O O . SER A 1 261 ? -12.092 -0.398 29.524 1.00 80.38 261 SER A O 1
ATOM 1953 N N . LYS A 1 262 ? -12.373 -0.575 31.735 1.00 79.56 262 LYS A N 1
ATOM 1954 C CA . LYS A 1 262 ? -13.730 0.024 31.743 1.00 79.56 262 LYS A CA 1
ATOM 1955 C C . LYS A 1 262 ? -13.833 1.361 30.994 1.00 79.56 262 LYS A C 1
ATOM 1957 O O . LYS A 1 262 ? -14.868 1.692 30.430 1.00 79.56 262 LYS A O 1
ATOM 1962 N N . LYS A 1 263 ? -12.753 2.153 30.995 1.00 79.88 263 LYS A N 1
ATOM 1963 C CA . LYS A 1 263 ? -12.677 3.429 30.266 1.00 79.88 263 LYS A CA 1
ATOM 1964 C C . LYS A 1 263 ? -12.587 3.220 28.752 1.00 79.88 263 LYS A C 1
ATOM 1966 O O . LYS A 1 263 ? -13.152 4.001 27.994 1.00 79.88 263 LYS A O 1
ATOM 1971 N N . SER A 1 264 ? -11.853 2.203 28.315 1.00 83.94 264 SER A N 1
ATOM 1972 C CA . SER A 1 264 ? -11.728 1.857 26.902 1.00 83.94 264 SER A CA 1
ATOM 1973 C C . SER A 1 264 ? -12.997 1.170 26.385 1.00 83.94 264 SER A C 1
ATOM 1975 O O . SER A 1 264 ? -13.362 1.404 25.240 1.00 83.94 264 SER A O 1
ATOM 1977 N N . GLU A 1 265 ? -13.724 0.422 27.222 1.00 87.25 265 GLU A N 1
ATOM 1978 C CA . GLU A 1 265 ? -15.004 -0.213 26.859 1.00 87.25 265 GLU A CA 1
ATOM 1979 C C . GLU A 1 265 ? -16.058 0.789 26.363 1.00 87.25 265 GLU A C 1
ATOM 1981 O O . GLU A 1 265 ? -16.661 0.565 25.314 1.00 87.25 265 GLU A O 1
ATOM 1986 N N . SER A 1 266 ? -16.256 1.918 27.056 1.00 87.50 266 SER A N 1
ATOM 1987 C CA . SER A 1 266 ? -17.250 2.919 26.636 1.00 87.50 266 SER A CA 1
ATOM 1988 C C . SER A 1 266 ? -16.898 3.573 25.297 1.00 87.50 266 SER A C 1
ATOM 1990 O O . SER A 1 266 ? -17.773 3.763 24.452 1.00 87.50 266 SER A O 1
ATOM 1992 N N . LEU A 1 267 ? -15.613 3.868 25.073 1.00 91.88 267 LEU A N 1
ATOM 1993 C CA . LEU A 1 267 ? -15.121 4.418 23.807 1.00 91.88 267 LEU A CA 1
ATOM 1994 C C . LEU A 1 267 ? -15.231 3.407 22.664 1.00 91.88 267 LEU A C 1
ATOM 1996 O O . LEU A 1 267 ? -15.600 3.786 21.557 1.00 91.88 267 LEU A O 1
ATOM 2000 N N . ILE A 1 268 ? -14.937 2.130 22.928 1.00 92.38 268 ILE A N 1
ATOM 2001 C CA . ILE A 1 268 ? -15.112 1.055 21.947 1.00 92.38 268 ILE A CA 1
ATOM 2002 C C . ILE A 1 268 ? -16.576 0.958 21.542 1.00 92.38 268 ILE A C 1
ATOM 2004 O O . ILE A 1 268 ? -16.847 0.890 20.353 1.00 92.38 268 ILE A O 1
ATOM 2008 N N . HIS A 1 269 ? -17.512 0.998 22.492 1.00 90.31 269 HIS A N 1
ATOM 2009 C CA . HIS A 1 269 ? -18.935 0.915 22.169 1.00 90.31 269 HIS A CA 1
ATOM 2010 C C . HIS A 1 269 ? -19.394 2.073 21.271 1.00 90.31 269 HIS A C 1
ATOM 2012 O O . HIS A 1 269 ? -20.109 1.856 20.296 1.00 90.31 269 HIS A O 1
ATOM 2018 N N . GLN A 1 270 ? -18.937 3.295 21.556 1.00 90.62 270 GLN A N 1
ATOM 2019 C CA . GLN A 1 270 ? -19.236 4.460 20.723 1.00 90.62 270 GLN A CA 1
ATOM 2020 C C . GLN A 1 270 ? -18.655 4.318 19.306 1.00 90.62 270 GLN A C 1
ATOM 2022 O O . GLN A 1 270 ? -19.354 4.546 18.322 1.00 90.62 270 GLN A O 1
ATOM 2027 N N . GLU A 1 271 ? -17.385 3.929 19.196 1.00 93.00 271 GLU A N 1
ATOM 2028 C CA . GLU A 1 271 ? -16.691 3.787 17.909 1.00 93.00 271 GLU A CA 1
ATOM 2029 C C . GLU A 1 271 ? -17.166 2.556 17.116 1.00 93.00 271 GLU A C 1
ATOM 2031 O O . GLU A 1 271 ? -17.123 2.561 15.886 1.00 93.00 271 GLU A O 1
ATOM 2036 N N . GLU A 1 272 ? -17.657 1.513 17.791 1.00 92.00 272 GLU A N 1
ATOM 2037 C CA . GLU A 1 272 ? -18.234 0.325 17.159 1.00 92.00 272 GLU A CA 1
ATOM 2038 C C . GLU A 1 272 ? -19.477 0.693 16.352 1.00 92.00 272 GLU A C 1
ATOM 2040 O O . GLU A 1 272 ? -19.628 0.210 15.232 1.00 92.00 272 GLU A O 1
ATOM 2045 N N . ILE A 1 273 ? -20.335 1.573 16.875 1.00 89.81 273 ILE A N 1
ATOM 2046 C CA . ILE A 1 273 ? -21.547 2.018 16.173 1.00 89.81 273 ILE A CA 1
ATOM 2047 C C . ILE A 1 273 ? -21.186 2.677 14.832 1.00 89.81 273 ILE A C 1
ATOM 2049 O O . ILE A 1 273 ? -21.832 2.397 13.823 1.00 89.81 273 ILE A O 1
ATOM 2053 N N . GLU A 1 274 ? -20.134 3.501 14.803 1.00 87.31 274 GLU A N 1
ATOM 2054 C CA . GLU A 1 274 ? -19.649 4.163 13.583 1.00 87.31 274 GLU A CA 1
ATOM 2055 C C . GLU A 1 274 ? -19.018 3.162 12.601 1.00 87.31 274 GLU A C 1
ATOM 2057 O O . GLU A 1 274 ? -19.317 3.174 11.406 1.00 87.31 274 GLU A O 1
ATOM 2062 N N . LEU A 1 275 ? -18.148 2.276 13.096 1.00 90.69 275 LEU A N 1
ATOM 2063 C CA . LEU A 1 275 ? -17.322 1.413 12.252 1.00 90.69 275 LEU A CA 1
ATOM 2064 C C . LEU A 1 275 ? -18.076 0.177 11.736 1.00 90.69 275 LEU A C 1
ATOM 2066 O O . LEU A 1 275 ? -17.891 -0.222 10.587 1.00 90.69 275 LEU A O 1
ATOM 2070 N N . LYS A 1 276 ? -18.954 -0.433 12.538 1.00 89.31 276 LYS A N 1
ATOM 2071 C CA . LYS A 1 276 ? -19.640 -1.696 12.200 1.00 89.31 276 LYS A CA 1
ATOM 2072 C C . LYS A 1 276 ? -20.497 -1.596 10.941 1.00 89.31 276 LYS A C 1
ATOM 2074 O O . LYS A 1 276 ? -20.594 -2.566 10.193 1.00 89.31 276 LYS A O 1
ATOM 2079 N N . GLY A 1 277 ? -21.059 -0.415 10.678 1.00 88.75 277 GLY A N 1
ATOM 2080 C CA . GLY A 1 277 ? -21.836 -0.136 9.471 1.00 88.75 277 GLY A CA 1
ATOM 2081 C C . GLY A 1 277 ? -21.022 -0.175 8.175 1.00 88.75 277 GLY A C 1
ATOM 2082 O O . GLY A 1 277 ? -21.613 -0.321 7.113 1.00 88.75 277 GLY A O 1
ATOM 2083 N N . VAL A 1 278 ? -19.688 -0.086 8.244 1.00 92.50 278 VAL A N 1
ATOM 2084 C CA . VAL A 1 278 ? -18.807 -0.028 7.065 1.00 92.50 278 VAL A CA 1
ATOM 2085 C C . VAL A 1 278 ? -17.801 -1.178 6.980 1.00 92.50 278 VAL A C 1
ATOM 2087 O O . VAL A 1 278 ? -17.134 -1.304 5.964 1.00 92.50 278 VAL A O 1
ATOM 2090 N N . LEU A 1 279 ? -17.707 -2.065 7.982 1.00 92.75 279 LEU A N 1
ATOM 2091 C CA . LEU A 1 279 ? -16.717 -3.164 8.030 1.00 92.75 279 LEU A CA 1
ATOM 2092 C C . LEU A 1 279 ? -16.807 -4.200 6.892 1.00 92.75 279 LEU A C 1
ATOM 2094 O O . LEU A 1 279 ? -15.932 -5.053 6.791 1.00 92.75 279 LEU A O 1
ATOM 2098 N N . HIS A 1 280 ? -17.833 -4.142 6.046 1.00 91.25 280 HIS A N 1
ATOM 2099 C CA . HIS A 1 280 ? -17.975 -4.980 4.851 1.00 91.25 280 HIS A CA 1
ATOM 2100 C C . HIS A 1 280 ? -17.474 -4.294 3.565 1.00 91.25 280 HIS A C 1
ATOM 2102 O O . HIS A 1 280 ? -17.367 -4.946 2.530 1.00 91.25 280 HIS A O 1
ATOM 2108 N N . ASP A 1 281 ? -17.170 -2.995 3.621 1.00 93.88 281 ASP A N 1
ATOM 2109 C CA . ASP A 1 281 ? -16.694 -2.184 2.502 1.00 93.88 281 ASP A CA 1
ATOM 2110 C C . ASP A 1 281 ? -15.288 -1.651 2.819 1.00 93.88 281 ASP A C 1
ATOM 2112 O O . ASP A 1 281 ? -15.093 -0.733 3.624 1.00 93.88 281 ASP A O 1
ATOM 2116 N N . VAL A 1 282 ? -14.290 -2.239 2.154 1.00 95.06 282 VAL A N 1
ATOM 2117 C CA . VAL A 1 282 ? -12.877 -1.873 2.310 1.00 95.06 282 VAL A CA 1
ATOM 2118 C C . VAL A 1 282 ? -12.651 -0.395 1.990 1.00 95.06 282 VAL A C 1
ATOM 2120 O O . VAL A 1 282 ? -11.915 0.269 2.718 1.00 95.06 282 VAL A O 1
ATOM 2123 N N . GLU A 1 283 ? -13.291 0.147 0.950 1.00 93.62 283 GLU A N 1
ATOM 2124 C CA . GLU A 1 283 ? -13.107 1.540 0.530 1.00 93.62 283 GLU A CA 1
ATOM 2125 C C . GLU A 1 283 ? -13.736 2.517 1.527 1.00 93.62 283 GLU A C 1
ATOM 2127 O O . GLU A 1 283 ? -13.194 3.599 1.775 1.00 93.62 283 GLU A O 1
ATOM 2132 N N . ALA A 1 284 ? -14.884 2.163 2.109 1.00 94.06 284 ALA A N 1
ATOM 2133 C CA . ALA A 1 284 ? -15.510 2.965 3.157 1.00 94.06 284 ALA A CA 1
ATOM 2134 C C . ALA A 1 284 ? -14.654 3.001 4.427 1.00 94.06 284 ALA A C 1
ATOM 2136 O O . ALA A 1 284 ? -14.420 4.086 4.968 1.00 94.06 284 ALA A O 1
ATOM 2137 N N . VAL A 1 285 ? -14.130 1.853 4.867 1.00 95.19 285 VAL A N 1
ATOM 2138 C CA . VAL A 1 285 ? -13.209 1.786 6.014 1.00 95.19 285 VAL A CA 1
ATOM 2139 C C . VAL A 1 285 ? -11.944 2.585 5.734 1.00 95.19 285 VAL A C 1
ATOM 2141 O O . VAL A 1 285 ? -11.512 3.378 6.569 1.00 95.19 285 VAL A O 1
ATOM 2144 N N . GLU A 1 286 ? -11.360 2.425 4.551 1.00 95.12 286 GLU A N 1
ATOM 2145 C CA . GLU A 1 286 ? -10.148 3.132 4.155 1.00 95.12 286 GLU A CA 1
ATOM 2146 C C . GLU A 1 286 ? -10.346 4.661 4.189 1.00 95.12 286 GLU A C 1
ATOM 2148 O O . GLU A 1 286 ? -9.535 5.381 4.783 1.00 95.12 286 GLU A O 1
ATOM 2153 N N . ARG A 1 287 ? -11.464 5.163 3.644 1.00 93.06 287 ARG A N 1
ATOM 2154 C CA . ARG A 1 287 ? -11.847 6.587 3.714 1.00 93.06 287 ARG A CA 1
ATOM 2155 C C . ARG A 1 287 ? -12.110 7.064 5.138 1.00 93.06 287 ARG A C 1
ATOM 2157 O O . ARG A 1 287 ? -11.779 8.199 5.464 1.00 93.06 287 ARG A O 1
ATOM 2164 N N . MET A 1 288 ? -12.698 6.231 5.989 1.00 92.62 288 MET A N 1
ATOM 2165 C CA . MET A 1 288 ? -12.979 6.597 7.377 1.00 92.62 288 MET A CA 1
ATOM 2166 C C . MET A 1 288 ? -11.695 6.692 8.216 1.00 92.62 288 MET A C 1
ATOM 2168 O O . MET A 1 288 ? -11.557 7.596 9.037 1.00 92.62 288 MET A O 1
ATOM 2172 N N . ILE A 1 289 ? -10.746 5.775 8.006 1.00 93.50 289 ILE A N 1
ATOM 2173 C CA . ILE A 1 289 ? -9.497 5.697 8.777 1.00 93.50 289 ILE A CA 1
ATOM 2174 C C . ILE A 1 289 ? -8.492 6.769 8.349 1.00 93.50 289 ILE A C 1
ATOM 2176 O O . ILE A 1 289 ? -7.823 7.351 9.203 1.00 93.50 289 ILE A O 1
ATOM 2180 N N . PHE A 1 290 ? -8.378 7.030 7.045 1.00 90.81 290 PHE A N 1
ATOM 2181 C CA . PHE A 1 290 ? -7.361 7.930 6.495 1.00 90.81 290 PHE A CA 1
ATOM 2182 C C . PHE A 1 290 ? -7.913 9.254 5.944 1.00 90.81 290 PHE A C 1
ATOM 2184 O O . PHE A 1 290 ? -7.132 10.110 5.533 1.00 90.81 290 PHE A O 1
ATOM 2191 N N . GLY A 1 291 ? -9.234 9.439 5.924 1.00 85.00 291 GLY A N 1
ATOM 2192 C CA . GLY A 1 291 ? -9.893 10.580 5.290 1.00 85.00 291 GLY A CA 1
ATOM 2193 C C . GLY A 1 291 ? -10.115 10.397 3.783 1.00 85.00 291 GLY A C 1
ATOM 2194 O O . GLY A 1 291 ? -9.710 9.403 3.172 1.00 85.00 291 GLY A O 1
ATOM 2195 N N . ALA A 1 292 ? -10.782 11.375 3.162 1.00 67.62 292 ALA A N 1
ATOM 2196 C CA . ALA A 1 292 ? -10.995 11.388 1.718 1.00 67.62 292 ALA A CA 1
ATOM 2197 C C . ALA A 1 292 ? -9.650 11.509 0.977 1.00 67.62 292 ALA A C 1
ATOM 2199 O O . ALA A 1 292 ? -8.919 12.481 1.156 1.00 67.62 292 ALA A O 1
ATOM 2200 N N . SER A 1 293 ? -9.329 10.522 0.135 1.00 52.31 293 SER A N 1
ATOM 2201 C CA . SER A 1 293 ? -8.193 10.614 -0.787 1.00 52.31 293 SER A CA 1
ATOM 2202 C C . SER A 1 293 ? -8.512 11.636 -1.881 1.00 52.31 293 SER A C 1
ATOM 2204 O O . SER A 1 293 ? -9.546 11.533 -2.539 1.00 52.31 293 SER A O 1
ATOM 2206 N N . VAL A 1 294 ? -7.631 12.619 -2.082 1.00 41.28 294 VAL A N 1
ATOM 2207 C CA . VAL A 1 294 ? -7.790 13.698 -3.079 1.00 41.28 294 VAL A CA 1
ATOM 2208 C C . VAL A 1 294 ? -7.593 13.200 -4.523 1.00 41.28 294 VAL A C 1
ATOM 2210 O O . VAL A 1 294 ? -7.871 13.921 -5.474 1.00 41.28 294 VAL A O 1
ATOM 2213 N N . GLU A 1 295 ? -7.192 11.947 -4.738 1.00 41.19 295 GLU A N 1
ATOM 2214 C CA . GLU A 1 295 ? -6.883 11.433 -6.076 1.00 41.19 295 GLU A CA 1
ATOM 2215 C C . GLU A 1 295 ? -7.898 10.391 -6.551 1.00 41.19 295 GLU A C 1
ATOM 2217 O O . GLU A 1 295 ? -7.617 9.195 -6.641 1.00 41.19 295 GLU A O 1
ATOM 2222 N N . LYS A 1 296 ? -9.089 10.860 -6.934 1.00 36.06 296 LYS A N 1
ATOM 2223 C CA . LYS A 1 296 ? -9.902 10.158 -7.933 1.00 36.06 296 LYS A CA 1
ATOM 2224 C C . LYS A 1 296 ? -9.466 10.680 -9.303 1.00 36.06 296 LYS A C 1
ATOM 2226 O O . LYS A 1 296 ? -10.002 11.668 -9.797 1.00 36.06 296 LYS A O 1
ATOM 2231 N N . GLN A 1 297 ? -8.444 10.059 -9.897 1.00 33.69 297 GLN A N 1
ATOM 2232 C CA . GLN A 1 297 ? -8.159 10.265 -11.316 1.00 33.69 297 GLN A CA 1
ATOM 2233 C C . GLN A 1 297 ? -9.413 9.870 -12.098 1.00 33.69 297 GLN A C 1
ATOM 2235 O O . GLN A 1 297 ? -9.835 8.716 -12.085 1.00 33.69 297 GLN A O 1
ATOM 2240 N N . SER A 1 298 ? -10.022 10.869 -12.732 1.00 30.45 298 SER A N 1
ATOM 2241 C CA . SER A 1 298 ? -11.031 10.717 -13.769 1.00 30.45 298 SER A CA 1
ATOM 2242 C C . SER A 1 298 ? -10.494 9.749 -14.823 1.00 30.45 298 SER A C 1
ATOM 2244 O O . SER A 1 298 ? -9.691 10.136 -15.672 1.00 30.45 298 SER A O 1
ATOM 2246 N N . SER A 1 299 ? -10.931 8.492 -14.781 1.00 27.16 299 SER A N 1
ATOM 2247 C CA . SER A 1 299 ? -10.812 7.603 -15.926 1.00 27.16 299 SER A CA 1
ATOM 2248 C C . SER A 1 299 ? -11.694 8.188 -17.025 1.00 27.16 299 SER A C 1
ATOM 2250 O O . SER A 1 299 ? -12.915 8.024 -17.010 1.00 27.16 299 SER A O 1
ATOM 2252 N N . VAL A 1 300 ? -11.075 8.919 -17.951 1.00 28.53 300 VAL A N 1
ATOM 2253 C CA . VAL A 1 300 ? -11.684 9.252 -19.234 1.00 28.53 300 VAL A CA 1
ATOM 2254 C C . VAL A 1 300 ? -11.954 7.921 -19.920 1.00 28.53 300 VAL A C 1
ATOM 2256 O O . VAL A 1 300 ? -11.053 7.255 -20.424 1.00 28.53 300 VAL A O 1
ATOM 2259 N N . PHE A 1 301 ? -13.210 7.498 -19.853 1.00 26.91 301 PHE A N 1
ATOM 2260 C CA . PHE A 1 301 ? -13.735 6.392 -20.624 1.00 26.91 301 PHE A CA 1
ATOM 2261 C C . PHE A 1 301 ? -13.679 6.831 -22.092 1.00 26.91 301 PHE A C 1
ATOM 2263 O O . PHE A 1 301 ? -14.526 7.597 -22.551 1.00 26.91 301 PHE A O 1
ATOM 2270 N N . CYS A 1 302 ? -12.640 6.417 -22.820 1.00 28.25 302 CYS A N 1
ATOM 2271 C CA . CYS A 1 302 ? -12.601 6.553 -24.273 1.00 28.25 302 CYS A CA 1
ATOM 2272 C C . CYS A 1 302 ? -13.654 5.601 -24.848 1.00 28.25 302 CYS A C 1
ATOM 2274 O O . CYS A 1 302 ? -13.391 4.428 -25.106 1.00 28.25 302 CYS A O 1
ATOM 2276 N N . GLY A 1 303 ? -14.882 6.107 -24.968 1.00 28.83 303 GLY A N 1
ATOM 2277 C CA . GLY A 1 303 ? -15.976 5.426 -25.636 1.00 28.83 303 GLY A CA 1
ATOM 2278 C C . GLY A 1 303 ? -15.586 5.098 -27.073 1.00 28.83 303 GLY A C 1
ATOM 2279 O O . GLY A 1 303 ? -15.116 5.957 -27.818 1.00 28.83 303 GLY A O 1
ATOM 2280 N N . ALA A 1 304 ? -15.780 3.833 -27.431 1.00 30.39 304 ALA A N 1
ATOM 2281 C CA . ALA A 1 304 ? -15.607 3.301 -28.767 1.00 30.39 304 ALA A CA 1
ATOM 2282 C C . ALA A 1 304 ? -16.306 4.184 -29.815 1.00 30.39 304 ALA A C 1
ATOM 2284 O O . ALA A 1 304 ? -17.518 4.401 -29.760 1.00 30.39 304 ALA A O 1
ATOM 2285 N N . GLN A 1 305 ? -15.542 4.656 -30.801 1.00 30.69 305 GLN A N 1
ATOM 2286 C CA . GLN A 1 305 ? -16.089 5.204 -32.037 1.00 30.69 305 GLN A CA 1
ATOM 2287 C C . GLN A 1 305 ? -16.694 4.044 -32.845 1.00 30.69 305 GLN A C 1
ATOM 2289 O O . GLN A 1 305 ? -16.031 3.409 -33.662 1.00 30.69 305 GLN A O 1
ATOM 2294 N N . ALA A 1 306 ? -17.965 3.742 -32.588 1.00 32.88 306 ALA A N 1
ATOM 2295 C CA . ALA A 1 306 ? -18.793 2.981 -33.511 1.00 32.88 306 ALA A CA 1
ATOM 2296 C C . ALA A 1 306 ? -19.320 3.950 -34.576 1.00 32.88 306 ALA A C 1
ATOM 2298 O O . ALA A 1 306 ? -20.008 4.926 -34.272 1.00 32.88 306 ALA A O 1
ATOM 2299 N N . GLY A 1 307 ? -18.938 3.701 -35.827 1.00 27.64 307 GLY A N 1
ATOM 2300 C CA . GLY A 1 307 ? -19.326 4.515 -36.967 1.00 27.64 307 GLY A CA 1
ATOM 2301 C C . GLY A 1 307 ? -20.836 4.533 -37.204 1.00 27.64 307 GLY A C 1
ATOM 2302 O O . GLY A 1 307 ? -21.528 3.531 -37.044 1.00 27.64 307 GLY A O 1
ATOM 2303 N N . SER A 1 308 ? -21.330 5.671 -37.682 1.00 27.91 308 SER A N 1
ATOM 2304 C CA . SER A 1 308 ? -22.554 5.716 -38.471 1.00 27.91 308 SER A CA 1
ATOM 2305 C C . SER A 1 308 ? -22.388 6.741 -39.582 1.00 27.91 308 SER A C 1
ATOM 2307 O O . SER A 1 308 ? -22.265 7.945 -39.362 1.00 27.91 308 SER A O 1
ATOM 2309 N N . VAL A 1 309 ? -22.331 6.212 -40.797 1.00 33.03 309 VAL A N 1
ATOM 2310 C CA . VAL A 1 309 ? -22.386 6.946 -42.053 1.00 33.03 309 VAL A CA 1
ATOM 2311 C C . VAL A 1 309 ? -23.816 7.446 -42.250 1.00 33.03 309 VAL A C 1
ATOM 2313 O O . VAL A 1 309 ? -24.730 6.636 -42.394 1.00 33.03 309 VAL A O 1
ATOM 2316 N N . ARG A 1 310 ? -24.013 8.761 -42.406 1.00 28.91 310 ARG A N 1
ATOM 2317 C CA . ARG A 1 310 ? -25.038 9.252 -43.338 1.00 28.91 310 ARG A CA 1
ATOM 2318 C C . ARG A 1 310 ? -24.698 10.617 -43.932 1.00 28.91 310 ARG A C 1
ATOM 2320 O O . ARG A 1 310 ? -24.399 11.581 -43.240 1.00 28.91 310 ARG A O 1
ATOM 2327 N N . ARG A 1 311 ? -24.727 10.617 -45.264 1.00 29.83 311 ARG A N 1
ATOM 2328 C CA . ARG A 1 311 ? -24.456 11.695 -46.215 1.00 29.83 311 ARG A CA 1
ATOM 2329 C C . ARG A 1 311 ? -25.492 12.828 -46.168 1.00 29.83 311 ARG A C 1
ATOM 2331 O O . ARG A 1 311 ? -26.685 12.559 -46.159 1.00 29.83 311 ARG A O 1
ATOM 2338 N N . SER A 1 312 ? -24.952 14.042 -46.299 1.00 27.73 312 SER A N 1
ATOM 2339 C CA . SER A 1 312 ? -25.333 15.134 -47.216 1.00 27.73 312 SER A CA 1
ATOM 2340 C C . SER A 1 312 ? -26.744 15.732 -47.178 1.00 27.73 312 SER A C 1
ATOM 2342 O O . SER A 1 312 ? -27.671 15.156 -47.731 1.00 27.73 312 SER A O 1
ATOM 2344 N N . SER A 1 313 ? -26.814 17.010 -46.789 1.00 28.70 313 SER A N 1
ATOM 2345 C CA . SER A 1 313 ? -27.377 18.072 -47.644 1.00 28.70 313 SER A CA 1
ATOM 2346 C C . SER A 1 313 ? -27.017 19.464 -47.109 1.00 28.70 313 SER A C 1
ATOM 2348 O O . SER A 1 313 ? -27.220 19.775 -45.940 1.00 28.70 313 SER A O 1
ATOM 2350 N N . SER A 1 314 ? -26.454 20.274 -48.000 1.00 30.05 314 SER A N 1
ATOM 2351 C CA . SER A 1 314 ? -26.107 21.687 -47.866 1.00 30.05 314 SER A CA 1
ATOM 2352 C C . SER A 1 314 ? -27.335 22.591 -47.949 1.00 30.05 314 SER A C 1
ATOM 2354 O O . SER A 1 314 ? -28.096 22.436 -48.901 1.00 30.05 314 SER A O 1
ATOM 2356 N N . THR A 1 315 ? -27.437 23.613 -47.094 1.00 29.80 315 THR A N 1
ATOM 2357 C CA . THR A 1 315 ? -27.973 24.919 -47.520 1.00 29.80 315 THR A CA 1
ATOM 2358 C C . THR A 1 315 ? -27.513 26.051 -46.602 1.00 29.80 315 THR A C 1
ATOM 2360 O O . THR A 1 315 ? -27.432 25.899 -45.388 1.00 29.80 315 THR A O 1
ATOM 2363 N N . ASN A 1 316 ? -27.195 27.166 -47.252 1.00 29.39 316 ASN A N 1
ATOM 2364 C CA . ASN A 1 316 ? -26.695 28.443 -46.753 1.00 29.39 316 ASN A CA 1
ATOM 2365 C C . ASN A 1 316 ? -27.589 29.103 -45.687 1.00 29.39 316 ASN A C 1
ATOM 2367 O O . ASN A 1 316 ? -28.807 28.997 -45.777 1.00 29.39 316 ASN A O 1
ATOM 2371 N N . ALA A 1 317 ? -27.002 29.919 -44.803 1.00 28.59 317 ALA A N 1
ATOM 2372 C CA . ALA A 1 317 ? -27.130 31.386 -44.853 1.00 28.59 317 ALA A CA 1
ATOM 2373 C C . ALA A 1 317 ? -26.563 32.052 -43.587 1.00 28.59 317 ALA A C 1
ATOM 2375 O O . ALA A 1 317 ? -26.763 31.602 -42.464 1.00 28.59 317 ALA A O 1
ATOM 2376 N N . SER A 1 318 ? -25.852 33.152 -43.813 1.00 28.41 318 SER A N 1
ATOM 2377 C CA . SER A 1 318 ? -25.240 34.024 -42.819 1.00 28.41 318 SER A CA 1
ATOM 2378 C C . SER A 1 318 ? -26.243 34.946 -42.111 1.00 28.41 318 SER A C 1
ATOM 2380 O O . SER A 1 318 ? -27.234 35.367 -42.701 1.00 28.41 318 SER A O 1
ATOM 2382 N N . SER A 1 319 ? -25.802 35.424 -40.942 1.00 29.19 319 SER A N 1
ATOM 2383 C CA . SER A 1 319 ? -25.817 36.831 -40.501 1.00 29.19 319 SER A CA 1
ATOM 2384 C C . SER A 1 319 ? -26.781 37.294 -39.393 1.00 29.19 319 SER A C 1
ATOM 2386 O O . SER A 1 319 ? -27.956 36.954 -39.325 1.00 29.19 319 SER A O 1
ATOM 2388 N N . THR A 1 320 ? -26.192 38.200 -38.605 1.00 30.61 320 THR A N 1
ATOM 2389 C CA . THR A 1 320 ? -26.734 39.307 -37.801 1.00 30.61 320 THR A CA 1
ATOM 2390 C C . THR A 1 320 ? -27.211 39.079 -36.362 1.00 30.61 320 THR A C 1
ATOM 2392 O O . THR A 1 320 ? -28.192 38.414 -36.059 1.00 30.61 320 THR A O 1
ATOM 2395 N N . THR A 1 321 ? -26.457 39.761 -35.498 1.00 35.66 321 THR A N 1
ATOM 2396 C CA . THR A 1 321 ? -26.751 40.338 -34.185 1.00 35.66 321 THR A CA 1
ATOM 2397 C C . THR A 1 321 ? -28.095 41.060 -34.096 1.00 35.66 321 THR A C 1
ATOM 2399 O O . THR A 1 321 ? -28.403 41.824 -35.004 1.00 35.66 321 THR A O 1
ATOM 2402 N N . THR A 1 322 ? -28.760 40.976 -32.937 1.00 33.09 322 THR A N 1
ATOM 2403 C CA . THR A 1 322 ? -29.369 42.133 -32.243 1.00 33.09 322 THR A CA 1
ATOM 2404 C C . THR A 1 322 ? -29.693 41.786 -30.791 1.00 33.09 322 THR A C 1
ATOM 2406 O O . THR A 1 322 ? -30.175 40.698 -30.487 1.00 33.09 322 THR A O 1
ATOM 2409 N N . GLU A 1 323 ? -29.410 42.748 -29.919 1.00 30.61 323 GLU A N 1
ATOM 2410 C CA . GLU A 1 323 ? -29.752 42.815 -28.501 1.00 30.61 323 GLU A CA 1
ATOM 2411 C C . GLU A 1 323 ? -31.271 42.903 -28.274 1.00 30.61 323 GLU A C 1
ATOM 2413 O O . GLU A 1 323 ? -31.983 43.549 -29.041 1.00 30.61 323 GLU A O 1
ATOM 2418 N N . ALA A 1 324 ? -31.749 42.356 -27.154 1.00 33.44 324 ALA A N 1
ATOM 2419 C CA . ALA A 1 324 ? -32.977 42.813 -26.508 1.00 33.44 324 ALA A CA 1
ATOM 2420 C C . ALA A 1 324 ? -32.855 42.644 -24.984 1.00 33.44 324 ALA A C 1
ATOM 2422 O O . ALA A 1 324 ? -32.854 41.535 -24.453 1.00 33.44 324 ALA A O 1
ATOM 2423 N N . LYS A 1 325 ? -32.724 43.787 -24.302 1.00 29.77 325 LYS A N 1
ATOM 2424 C CA . LYS A 1 325 ? -32.935 43.972 -22.862 1.00 29.77 325 LYS A CA 1
ATOM 2425 C C . LYS A 1 325 ? -34.382 43.653 -22.491 1.00 29.77 325 LYS A C 1
ATOM 2427 O O . LYS A 1 325 ? -35.295 44.117 -23.171 1.00 29.77 325 LYS A O 1
ATOM 2432 N N . GLN A 1 326 ? -34.582 43.048 -21.324 1.00 33.25 326 GLN A N 1
ATOM 2433 C CA . GLN A 1 326 ? -35.739 43.385 -20.501 1.00 33.25 326 GLN A CA 1
ATOM 2434 C C . GLN A 1 326 ? -35.369 43.308 -19.018 1.00 33.25 326 GLN A C 1
ATOM 2436 O O . GLN A 1 326 ? -35.037 42.251 -18.487 1.00 33.25 326 GLN A O 1
ATOM 2441 N N . ASP A 1 327 ? -35.376 44.488 -18.402 1.00 28.75 327 ASP A N 1
ATOM 2442 C CA . ASP A 1 327 ? -35.191 44.742 -16.981 1.00 28.75 327 ASP A CA 1
ATOM 2443 C C . ASP A 1 327 ? -36.403 44.247 -16.175 1.00 28.75 327 ASP A C 1
ATOM 2445 O O . ASP A 1 327 ? -37.551 44.447 -16.578 1.00 28.75 327 ASP A O 1
ATOM 2449 N N . PHE A 1 328 ? -36.156 43.708 -14.979 1.00 28.39 328 PHE A N 1
ATOM 2450 C CA . PHE A 1 328 ? -37.082 43.865 -13.859 1.00 28.39 328 PHE A CA 1
ATOM 2451 C C . PHE A 1 328 ? -36.285 44.083 -12.569 1.00 28.39 328 PHE A C 1
ATOM 2453 O O . PHE A 1 328 ? -35.575 43.201 -12.087 1.00 28.39 328 PHE A O 1
ATOM 2460 N N . ILE A 1 329 ? -36.387 45.303 -12.046 1.00 34.09 329 ILE A N 1
ATOM 2461 C CA . ILE A 1 329 ? -35.849 45.753 -10.764 1.00 34.09 329 ILE A CA 1
ATOM 2462 C C . ILE A 1 329 ? -36.994 45.724 -9.752 1.00 34.09 329 ILE A C 1
ATOM 2464 O O . ILE A 1 329 ? -38.022 46.344 -9.998 1.00 34.09 329 ILE A O 1
ATOM 2468 N N . THR A 1 330 ? -36.754 45.144 -8.577 1.00 33.00 330 THR A N 1
ATOM 2469 C CA . THR A 1 330 ? -37.182 45.747 -7.302 1.00 33.00 330 THR A CA 1
ATOM 2470 C C . THR A 1 330 ? -36.167 45.397 -6.218 1.00 33.00 330 THR A C 1
ATOM 2472 O O . THR A 1 330 ? -36.085 44.268 -5.747 1.00 33.00 330 THR A O 1
ATOM 2475 N N . SER A 1 331 ? -35.374 46.409 -5.874 1.00 29.80 331 SER A N 1
ATOM 2476 C CA . SER A 1 331 ? -34.651 46.585 -4.613 1.00 29.80 331 SER A CA 1
ATOM 2477 C C . SER A 1 331 ? -35.646 46.941 -3.506 1.00 29.80 331 SER A C 1
ATOM 2479 O O . SER A 1 331 ? -36.565 47.695 -3.809 1.00 29.80 331 SER A O 1
ATOM 2481 N N . VAL A 1 332 ? -35.436 46.468 -2.267 1.00 31.14 332 VAL A N 1
ATOM 2482 C CA . VAL A 1 332 ? -35.489 47.287 -1.034 1.00 31.14 332 VAL A CA 1
ATOM 2483 C C . VAL A 1 332 ? -34.687 46.585 0.092 1.00 31.14 332 VAL A C 1
ATOM 2485 O O . VAL A 1 332 ? -35.010 45.488 0.534 1.00 31.14 332 VAL A O 1
ATOM 2488 N N . THR A 1 333 ? -33.609 47.272 0.480 1.00 33.47 333 THR A N 1
ATOM 2489 C CA . THR A 1 333 ? -32.845 47.382 1.751 1.00 33.47 333 THR A CA 1
ATOM 2490 C C . THR A 1 333 ? -33.663 47.204 3.056 1.00 33.47 333 THR A C 1
ATOM 2492 O O . THR A 1 333 ? -34.867 47.393 3.036 1.00 33.47 333 THR A O 1
ATOM 2495 N N . THR A 1 334 ? -33.151 46.864 4.251 1.00 31.17 334 THR A N 1
ATOM 2496 C CA . THR A 1 334 ? -32.056 47.471 5.048 1.00 31.17 334 THR A CA 1
ATOM 2497 C C . THR A 1 334 ? -31.896 46.674 6.369 1.00 31.17 334 THR A C 1
ATOM 2499 O O . THR A 1 334 ? -32.891 46.411 7.032 1.00 31.17 334 THR A O 1
ATOM 2502 N N . ASP A 1 335 ? -30.658 46.317 6.724 1.00 29.42 335 ASP A N 1
ATOM 2503 C CA . ASP A 1 335 ? -29.904 46.763 7.915 1.00 29.42 335 ASP A CA 1
ATOM 2504 C C . ASP A 1 335 ? -30.357 46.570 9.401 1.00 29.42 335 ASP A C 1
ATOM 2506 O O . ASP A 1 335 ? -31.401 47.042 9.837 1.00 29.42 335 ASP A O 1
ATOM 2510 N N . ILE A 1 336 ? -29.379 46.042 10.175 1.00 33.81 336 ILE A N 1
ATOM 2511 C CA . ILE A 1 336 ? -28.967 46.319 11.583 1.00 33.81 336 ILE A CA 1
ATOM 2512 C C . ILE A 1 336 ? -29.721 45.619 12.753 1.00 33.81 336 ILE A C 1
ATOM 2514 O O . ILE A 1 336 ? -30.855 45.955 13.068 1.00 33.81 336 ILE A O 1
ATOM 2518 N N . TYR A 1 337 ? -29.040 44.724 13.500 1.00 35.88 337 TYR A N 1
ATOM 2519 C CA . TYR A 1 337 ? -28.459 45.038 14.830 1.00 35.88 337 TYR A CA 1
ATOM 2520 C C . TYR A 1 337 ? -27.616 43.903 15.445 1.00 35.88 337 TYR A C 1
ATOM 2522 O O . TYR A 1 337 ? -28.010 42.745 15.539 1.00 35.88 337 TYR A O 1
ATOM 2530 N N . ASP A 1 338 ? -26.448 44.348 15.899 1.00 31.12 338 ASP A N 1
ATOM 2531 C CA . ASP A 1 338 ? -25.475 43.786 16.828 1.00 31.12 338 ASP A CA 1
ATOM 2532 C C . ASP A 1 338 ? -26.066 43.690 18.254 1.00 31.12 338 ASP A C 1
ATOM 2534 O O . ASP A 1 338 ? -26.762 44.611 18.682 1.00 31.12 338 ASP A O 1
ATOM 2538 N N . THR A 1 339 ? -25.800 42.617 19.009 1.00 38.38 339 THR A N 1
ATOM 2539 C CA . THR A 1 339 ? -25.845 42.648 20.486 1.00 38.38 339 THR A CA 1
ATOM 2540 C C . THR A 1 339 ? -24.917 41.607 21.106 1.00 38.38 339 THR A C 1
ATOM 2542 O O . THR A 1 339 ? -24.835 40.446 20.710 1.00 38.38 339 THR A O 1
ATOM 2545 N N . SER A 1 340 ? -24.206 42.103 22.106 1.00 37.81 340 SER A N 1
ATOM 2546 C CA . SER A 1 340 ? -23.034 41.584 22.781 1.00 37.81 340 SER A CA 1
ATOM 2547 C C . SER A 1 340 ? -23.319 40.561 23.883 1.00 37.81 340 SER A C 1
ATOM 2549 O O . SER A 1 340 ? -24.405 40.459 24.449 1.00 37.81 340 SER A O 1
ATOM 2551 N N . ALA A 1 341 ? -22.254 39.821 24.193 1.00 36.69 341 ALA A N 1
ATOM 2552 C CA . ALA A 1 341 ? -22.127 38.852 25.266 1.00 36.69 341 ALA A CA 1
ATOM 2553 C C . ALA A 1 341 ? -22.332 39.455 26.668 1.00 36.69 341 ALA A C 1
ATOM 2555 O O . ALA A 1 341 ? -21.783 40.506 26.996 1.00 36.69 341 ALA A O 1
ATOM 2556 N N . ILE A 1 342 ? -23.026 38.702 27.526 1.00 42.09 342 ILE A N 1
ATOM 2557 C CA . ILE A 1 342 ? -23.023 38.869 28.981 1.00 42.09 342 ILE A CA 1
ATOM 2558 C C . ILE A 1 342 ? -22.440 37.590 29.592 1.00 42.09 342 ILE A C 1
ATOM 2560 O O . ILE A 1 342 ? -22.992 36.502 29.449 1.00 42.09 342 ILE A O 1
ATOM 2564 N N . LEU A 1 343 ? -21.297 37.746 30.262 1.00 38.09 343 LEU A N 1
ATOM 2565 C CA . LEU A 1 343 ? -20.709 36.797 31.207 1.00 38.09 343 LEU A CA 1
ATOM 2566 C C . LEU A 1 343 ? -21.394 36.975 32.569 1.00 38.09 343 LEU A C 1
ATOM 2568 O O . LEU A 1 343 ? -21.493 38.098 33.060 1.00 38.09 343 LEU A O 1
ATOM 2572 N N . GLY A 1 344 ? -21.811 35.872 33.195 1.00 30.48 344 GLY A N 1
ATOM 2573 C CA . GLY A 1 344 ? -22.391 35.869 34.537 1.00 30.48 344 GLY A CA 1
ATOM 2574 C C . GLY A 1 344 ? -22.248 34.517 35.238 1.00 30.48 344 GLY A C 1
ATOM 2575 O O . GLY A 1 344 ? -23.030 33.613 34.984 1.00 30.48 344 GLY A O 1
ATOM 2576 N N . GLY A 1 345 ? -21.215 34.436 36.081 1.00 30.39 345 GLY A N 1
ATOM 2577 C CA . GLY A 1 345 ? -21.118 33.761 37.385 1.00 30.39 345 GLY A CA 1
ATOM 2578 C C . GLY A 1 345 ? -21.790 32.410 37.659 1.00 30.39 345 GLY A C 1
ATOM 2579 O O . GLY A 1 345 ? -23.012 32.310 37.722 1.00 30.39 345 GLY A O 1
ATOM 2580 N N . ALA A 1 346 ? -20.949 31.452 38.059 1.00 32.97 346 ALA A N 1
ATOM 2581 C CA . ALA A 1 346 ? -21.094 30.727 39.324 1.00 32.97 346 ALA A CA 1
ATOM 2582 C C . ALA A 1 346 ? -19.709 30.571 39.966 1.00 32.97 346 ALA A C 1
ATOM 2584 O O . ALA A 1 346 ? -18.751 30.309 39.199 1.00 32.97 346 ALA A O 1
#

Organism: Trypanosoma cruzi (NCBI:txid5693)

Sequence (346 aa):
MFKFYMVEDEASLLSLFGRGASEASLRTSEGGISAEATVTLPCDEELENEVRRLARVCASTTESVADRLSALRVINRWIDMMGEESFLHNISRMVSHISGTLSVCAAEKRSAVCRQACNVMVSIARRTPARLYHDGSLKVALSRWCSVLVRGVFVTVSAIAQATDVALRALVIGSGGNAAALKSIIEGLESGTHPELRRKCLGYLVVGVVASGGEVCSSRSRLATVSSKYMETGDTACRKTARALYIALVYFTGVSNVVVSKKSESLIHQEEIELKGVLHDVEAVERMIFGASVEKQSSVFCGAQAGSVRRSSSTNASSTTTEAKQDFITSVTTDIYDTSAILGGA

Secondary structure (DSSP, 8-state):
---------HHHHHHHHTT--------------------PPPPHHHHHHHHHHHHHHHH-SSS-HHHHHHHHHHHHHHHHHS-HHHHHHHHHHHHHHHHHHHHHHHT-S-HHHHHHHHHHHHHHHHHS-GGGGSSHHHHHHHHHHHHHHHHHTT-S-HHHHHHHHHHHHHHHHHTTS-HHHHHHHHHHHHH---HHHHHHHHHHHHHHHHHTTTHHHHH-HHHHHHHHHHHHSS-HHHHHHHHHHHHHHHHHHSS--SPPPHHHHHHHHHHHHHHHTTTT-HHHHHHHHH---S----------------------------------------------------

Foldseek 3Di:
DDDPPDPQDPVNVCVVPVPPDDPDDDDDDDDDDPDPPPLDQDDLVCNLVLLLVLLCLLQDPPHDPVSNLVSLVSLLVNLVPDDLVSCQVCVLSSLLRNLVSLLVQCLDPPLSSNLSSLSSLLSSLQSAALVVCPDHSNVVSLLSLLLSLLVQLDDPPVSSNVSSLSSLLSSLLSNLLDPSSLVSLVVSCVPDDDQRSLLSSLLSLLLSCLSNLNPVLVVDPVLLVSLQVQCVDGDPSSVLSSLSSQLSSCLSVVDNPDDDDPVSVVVSVVVNVVNVVCSNPSVVSSCVSPNDDPDPPPPPPPDDPDDDDDDDDDDDDDDDDDDDDDDDDDDDDDDDDDDDDDDDDD

Radius of gyration: 27.59 Å; chains: 1; bounding box: 65×65×87 Å

InterPro domains:
  IPR011989 Armadillo-like helical [G3DSA:1.25.10.10] (34-259)

pLDDT: mean 77.41, std 25.69, range [25.58, 98.5]